Protein AF-A0A368FPS4-F1 (afdb_monomer_lite)

Organism: Ancylostoma caninum (NCBI:txid29170)

Foldseek 3Di:
DVVVVVVVVVVVLVCVLCVPFDPVDDDPDPLPDPPSSVVSVLVVLVVVLVVLVVVLVVLVVLLVVLVVVQPDPDDDPVVNVVSVVVNLVSQLVNVLSVVVNVLSCQLNVQVVVLVVCVVVDDPVRSSVSNVVSPSVVVCVVVNVVSSVVSVVVSVVVVVVVVVVVVVVVVVVVCVVVVVVVVVVVVVVVVPD

Secondary structure (DSSP, 8-state):
-HHHHHHHHHHHHHHHHHTT--TTS--SSTT---HHHHHHHHHHHHHHHHHHHHHHHHHHHHHHHHHHHHH-S---HHHHHHHHHHHHHHHHHHHHHHHHHHHHHHHHHHHHHHHHTGGGS-HHHHHHHHHHH--HHHHHHHHHHHHHHHHHHHHHHHHHHHHHHHHHHHHHHHHHHHHHHHHHHHHHGGG-

InterPro domains:
  IPR019408 7TM GPCR, serpentine receptor class ab (Srab) [PF10292] (1-185)
  IPR051080 Nematode receptor-like serpentine class alpha [PTHR31357] (2-186)

Sequence (192 aa):
MFAAVSIIVALAATTWAMWEEDFSQSPVYCSAATIRTADKLSLLCFVIGGIDLTTLVAVAALYTCNGVAIKRKHFNLNSSYQLHENYSVIRLILPLTVFQTVCYAVFSGSSAIIAIFRHSFTLIGYRIVFAATYTIPYYTFISPILMWFIIRYSQRLKASKLKLLTQRRGVENDVYFKTYSEMWNNTVTIKR

Structure (mmCIF, N/CA/C/O backbone):
data_AF-A0A368FPS4-F1
#
_entry.id   AF-A0A368FPS4-F1
#
loop_
_atom_site.group_PDB
_atom_site.id
_atom_site.type_symbol
_atom_site.label_atom_id
_atom_site.label_alt_id
_atom_site.label_comp_id
_atom_site.label_asym_id
_atom_site.label_entity_id
_atom_site.label_seq_id
_atom_site.pdbx_PDB_ins_code
_atom_site.Cartn_x
_atom_site.Cartn_y
_atom_site.Cartn_z
_atom_site.occupancy
_atom_site.B_iso_or_equiv
_atom_site.auth_seq_id
_atom_site.auth_comp_id
_atom_site.auth_asym_id
_atom_site.auth_atom_id
_atom_site.pdbx_PDB_model_num
ATOM 1 N N . MET A 1 1 ? 7.156 -14.554 14.346 1.00 70.94 1 MET A N 1
ATOM 2 C CA . MET A 1 1 ? 7.089 -15.454 13.173 1.00 70.94 1 MET A CA 1
ATOM 3 C C . MET A 1 1 ? 6.853 -14.682 11.875 1.00 70.94 1 MET A C 1
ATOM 5 O O . MET A 1 1 ? 7.738 -14.709 11.037 1.00 70.94 1 MET A O 1
ATOM 9 N N . PHE A 1 2 ? 5.763 -13.913 11.735 1.00 77.50 2 PHE A N 1
ATOM 10 C CA . PHE A 1 2 ? 5.486 -13.127 10.516 1.00 77.50 2 PHE A CA 1
ATOM 11 C C . PHE A 1 2 ? 6.610 -12.166 10.102 1.00 77.50 2 PHE A C 1
ATOM 13 O O . PHE A 1 2 ? 7.028 -12.205 8.955 1.00 77.50 2 PHE A O 1
ATOM 20 N N . ALA A 1 3 ? 7.171 -11.389 11.035 1.00 81.88 3 ALA A N 1
ATOM 21 C CA . ALA A 1 3 ? 8.276 -10.476 10.723 1.00 81.88 3 ALA A CA 1
ATOM 22 C C . ALA A 1 3 ? 9.519 -11.200 10.166 1.00 81.88 3 ALA A C 1
ATOM 24 O O . ALA A 1 3 ? 10.130 -10.728 9.215 1.00 81.88 3 ALA A O 1
ATOM 25 N N . ALA A 1 4 ? 9.862 -12.371 10.715 1.00 88.75 4 ALA A N 1
ATOM 26 C CA . ALA A 1 4 ? 10.991 -13.165 10.233 1.00 88.75 4 ALA A CA 1
ATOM 27 C C . ALA A 1 4 ? 10.737 -13.698 8.815 1.00 88.75 4 ALA A C 1
ATOM 29 O O . ALA A 1 4 ? 11.610 -13.595 7.961 1.00 88.75 4 ALA A O 1
ATOM 30 N N . VAL A 1 5 ? 9.523 -14.192 8.543 1.00 90.12 5 VAL A N 1
ATOM 31 C CA . VAL A 1 5 ? 9.119 -14.624 7.196 1.00 90.12 5 VAL A CA 1
ATOM 32 C C . VAL A 1 5 ? 9.184 -13.457 6.209 1.00 90.12 5 VAL A C 1
ATOM 34 O O . VAL A 1 5 ? 9.747 -13.617 5.132 1.00 90.12 5 VAL A O 1
ATOM 37 N N . SER A 1 6 ? 8.691 -12.270 6.577 1.00 85.25 6 SER A N 1
ATOM 38 C CA . SER A 1 6 ? 8.766 -11.077 5.724 1.00 85.25 6 SER A CA 1
ATOM 39 C C . SER A 1 6 ? 10.207 -10.686 5.391 1.00 85.25 6 SER A C 1
ATOM 41 O O . SER A 1 6 ? 10.492 -10.357 4.243 1.00 85.25 6 SER A O 1
ATOM 43 N N . ILE A 1 7 ? 11.122 -10.758 6.364 1.00 90.00 7 ILE A N 1
ATOM 44 C CA . ILE A 1 7 ? 12.547 -10.468 6.146 1.00 90.00 7 ILE A CA 1
ATOM 45 C C . ILE A 1 7 ? 13.166 -11.497 5.195 1.00 90.00 7 ILE A C 1
ATOM 47 O O . ILE A 1 7 ? 13.843 -11.115 4.245 1.00 90.00 7 ILE A O 1
ATOM 51 N N . ILE A 1 8 ? 12.907 -12.789 5.411 1.00 92.69 8 ILE A N 1
ATOM 52 C CA . ILE A 1 8 ? 13.435 -13.863 4.557 1.00 92.69 8 ILE A CA 1
ATOM 53 C C . ILE A 1 8 ? 12.926 -13.709 3.122 1.00 92.69 8 ILE A C 1
ATOM 55 O O . ILE A 1 8 ? 13.715 -13.783 2.186 1.00 92.69 8 ILE A O 1
ATOM 59 N N . VAL A 1 9 ? 11.630 -13.446 2.940 1.00 89.00 9 VAL A N 1
ATOM 60 C CA . VAL A 1 9 ? 11.033 -13.234 1.613 1.00 89.00 9 VAL A CA 1
ATOM 61 C C . VAL A 1 9 ? 11.620 -11.997 0.937 1.00 89.00 9 VAL A C 1
ATOM 63 O O . VAL A 1 9 ? 11.932 -12.054 -0.248 1.00 89.00 9 VAL A O 1
ATOM 66 N N . ALA A 1 10 ? 11.826 -10.902 1.673 1.00 86.44 10 ALA A N 1
ATOM 67 C CA . ALA A 1 10 ? 12.451 -9.700 1.129 1.00 86.44 10 ALA A CA 1
ATOM 68 C C . ALA A 1 10 ? 13.894 -9.964 0.669 1.00 86.44 10 ALA A C 1
ATOM 70 O O . ALA A 1 10 ? 14.253 -9.574 -0.438 1.00 86.44 10 ALA A O 1
ATOM 71 N N . LEU A 1 11 ? 14.693 -10.669 1.480 1.00 89.94 11 LEU A N 1
ATOM 72 C CA . LEU A 1 11 ? 16.065 -11.054 1.134 1.00 89.94 11 LEU A CA 1
ATOM 73 C C . LEU A 1 11 ? 16.110 -12.012 -0.059 1.00 89.94 11 LEU A C 1
ATOM 75 O O . LEU A 1 11 ? 16.948 -11.861 -0.944 1.00 89.94 11 LEU A O 1
ATOM 79 N N . ALA A 1 12 ? 15.203 -12.986 -0.115 1.00 89.19 12 ALA A N 1
ATOM 80 C CA . ALA A 1 12 ? 15.107 -13.909 -1.240 1.00 89.19 12 ALA A CA 1
ATOM 81 C C . ALA A 1 12 ? 14.708 -13.182 -2.535 1.00 89.19 12 ALA A C 1
ATOM 83 O O . ALA A 1 12 ? 15.295 -13.418 -3.586 1.00 89.19 12 ALA A O 1
ATOM 84 N N . ALA A 1 13 ? 13.748 -12.256 -2.465 1.00 85.69 13 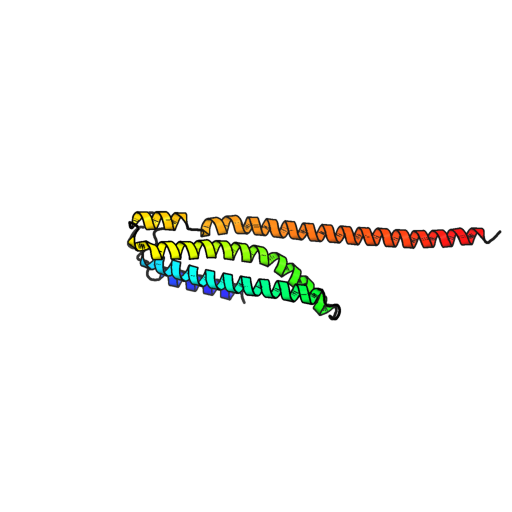ALA A N 1
ATOM 85 C CA . ALA A 1 13 ? 13.309 -11.481 -3.621 1.00 85.69 13 ALA A CA 1
ATOM 86 C C . ALA A 1 13 ? 14.405 -10.537 -4.139 1.00 85.69 13 ALA A C 1
ATOM 88 O O . ALA A 1 13 ? 14.603 -10.440 -5.350 1.00 85.69 13 ALA A O 1
ATOM 89 N N . THR A 1 14 ? 15.144 -9.868 -3.248 1.00 84.50 14 THR A N 1
ATOM 90 C CA . THR A 1 14 ? 16.241 -8.973 -3.646 1.00 84.50 14 THR A CA 1
ATOM 91 C C . THR A 1 14 ? 17.420 -9.747 -4.220 1.00 84.50 14 THR A C 1
ATOM 93 O O . THR A 1 14 ? 17.940 -9.369 -5.267 1.00 84.50 14 THR A O 1
ATOM 96 N N . THR A 1 15 ? 17.806 -10.864 -3.598 1.00 86.06 15 THR A N 1
ATOM 97 C CA . THR A 1 15 ? 18.873 -11.730 -4.127 1.00 86.06 15 THR A CA 1
ATOM 98 C C . THR A 1 15 ? 18.500 -12.322 -5.481 1.00 86.06 15 THR A C 1
ATOM 100 O O . THR A 1 15 ? 19.320 -12.295 -6.392 1.00 86.06 15 THR A O 1
ATOM 103 N N . TRP A 1 16 ? 17.254 -12.765 -5.664 1.00 87.25 16 TRP A N 1
ATOM 104 C CA . TRP A 1 16 ? 16.752 -13.236 -6.957 1.00 87.25 16 TRP A CA 1
ATOM 105 C C . TRP A 1 16 ? 16.782 -12.151 -8.043 1.00 87.25 16 TRP A C 1
ATOM 107 O O . TRP A 1 16 ? 17.202 -12.410 -9.177 1.00 87.25 16 TRP A O 1
ATOM 117 N N . ALA A 1 17 ? 16.351 -10.932 -7.703 1.00 81.38 17 ALA A N 1
ATOM 118 C CA . ALA A 1 17 ? 16.348 -9.804 -8.630 1.00 81.38 17 ALA A CA 1
ATOM 119 C C . ALA A 1 17 ? 17.764 -9.468 -9.124 1.00 81.38 17 ALA A C 1
ATOM 121 O O . ALA A 1 17 ? 17.942 -9.209 -10.313 1.00 81.38 17 ALA A O 1
ATOM 122 N N . MET A 1 18 ? 18.751 -9.539 -8.226 1.00 81.75 18 MET A N 1
ATOM 123 C CA . MET A 1 18 ? 20.138 -9.123 -8.473 1.00 81.75 18 MET A CA 1
ATOM 124 C C . MET A 1 18 ? 21.071 -10.266 -8.903 1.00 81.75 18 MET A C 1
ATOM 126 O O . MET A 1 18 ? 22.232 -10.024 -9.214 1.00 81.75 18 MET A O 1
ATOM 130 N N . TRP A 1 19 ? 20.588 -11.512 -8.950 1.00 81.12 19 TRP A N 1
ATOM 131 C CA . TRP A 1 19 ? 21.426 -12.701 -9.169 1.00 81.12 19 TRP A CA 1
ATOM 132 C C . TRP A 1 19 ? 22.234 -12.687 -10.477 1.00 81.12 19 TRP A C 1
ATOM 134 O O . TRP A 1 19 ? 23.304 -13.279 -10.556 1.00 81.12 19 TRP A O 1
ATOM 144 N N . GLU A 1 20 ? 21.712 -12.040 -11.520 1.00 75.56 20 GLU A N 1
ATOM 145 C CA . GLU A 1 20 ? 22.324 -12.006 -12.858 1.00 75.56 20 GLU A CA 1
ATOM 146 C C . GLU A 1 20 ? 22.857 -10.615 -13.223 1.00 75.56 20 GLU A C 1
ATOM 148 O O . GLU A 1 20 ? 23.017 -10.305 -14.404 1.00 75.56 20 GLU A O 1
ATOM 153 N N . GLU A 1 21 ? 23.063 -9.749 -12.232 1.00 70.75 21 GLU A N 1
ATOM 154 C CA . GLU A 1 21 ? 23.546 -8.401 -12.492 1.00 70.75 21 GLU A CA 1
ATOM 155 C C . GLU A 1 21 ? 25.041 -8.408 -12.829 1.00 70.75 21 GLU A C 1
ATOM 157 O O . GLU A 1 21 ? 25.878 -8.895 -12.068 1.00 70.75 21 GLU A O 1
ATOM 162 N N . ASP A 1 22 ? 25.372 -7.876 -14.005 1.00 67.19 22 ASP A N 1
ATOM 163 C CA . ASP A 1 22 ? 26.750 -7.749 -14.461 1.00 67.19 22 ASP A CA 1
ATOM 164 C C . ASP A 1 22 ? 27.374 -6.473 -13.879 1.00 67.19 22 ASP A C 1
ATOM 166 O O . ASP A 1 22 ? 27.204 -5.370 -14.404 1.00 67.19 22 ASP A O 1
ATOM 170 N N . PHE A 1 23 ? 28.098 -6.625 -12.769 1.00 68.56 23 PHE A N 1
ATOM 171 C CA . PHE A 1 23 ? 28.800 -5.529 -12.093 1.00 68.56 23 PHE A CA 1
ATOM 172 C C . PHE A 1 23 ? 30.023 -5.011 -12.871 1.00 68.56 23 PHE A C 1
ATOM 174 O O . PHE A 1 23 ? 30.657 -4.051 -12.433 1.00 68.56 23 PHE A O 1
ATOM 181 N N . SER A 1 24 ? 30.369 -5.611 -14.019 1.00 65.56 24 SER A N 1
ATOM 182 C CA . SER A 1 24 ? 31.468 -5.134 -14.865 1.00 65.56 24 SER A CA 1
ATOM 183 C C . SER A 1 24 ? 31.140 -3.820 -15.582 1.00 65.56 24 SER A C 1
ATOM 185 O O . SER A 1 24 ? 32.059 -3.123 -16.019 1.00 65.56 24 SER A O 1
ATOM 187 N N . GLN A 1 25 ? 29.859 -3.478 -15.742 1.00 60.53 25 GLN A N 1
ATOM 188 C CA . GLN A 1 25 ? 29.440 -2.211 -16.335 1.00 60.53 25 GLN A CA 1
ATOM 189 C C . GLN A 1 25 ? 29.122 -1.207 -15.231 1.00 60.53 25 GLN A C 1
ATOM 191 O O . GLN A 1 25 ? 28.077 -1.314 -14.605 1.00 60.53 25 GLN A O 1
ATOM 196 N N . SER A 1 26 ? 29.995 -0.219 -15.012 1.00 57.88 26 SER A N 1
ATOM 197 C CA . SER A 1 26 ? 29.784 0.869 -14.046 1.00 57.88 26 SER A CA 1
ATOM 198 C C . SER A 1 26 ? 28.596 1.741 -14.472 1.00 57.88 26 SER A C 1
ATOM 200 O O . SER A 1 26 ? 28.743 2.582 -15.367 1.00 57.88 26 SER A O 1
ATOM 202 N N . PRO A 1 27 ? 27.406 1.594 -13.872 1.00 57.25 27 PRO A N 1
ATOM 203 C CA . PRO A 1 27 ? 26.272 2.409 -14.247 1.00 57.25 27 PRO A CA 1
ATOM 204 C C . PRO A 1 27 ? 26.422 3.777 -13.573 1.00 57.25 27 PRO A C 1
ATOM 206 O O . PRO A 1 27 ? 26.558 3.874 -12.358 1.00 57.25 27 PRO A O 1
ATOM 209 N N . VAL A 1 28 ? 26.391 4.862 -14.350 1.00 55.75 28 VAL A N 1
ATOM 210 C CA . VAL A 1 28 ? 26.605 6.238 -13.843 1.00 55.75 28 VAL A CA 1
ATOM 211 C C . VAL A 1 28 ? 25.395 6.761 -13.036 1.00 55.75 28 VAL A C 1
ATOM 213 O O . VAL A 1 28 ? 25.423 7.865 -12.500 1.00 55.75 28 VAL A O 1
ATOM 216 N N . TYR A 1 29 ? 24.308 5.990 -12.926 1.00 60.72 29 TYR A N 1
ATOM 217 C CA . TYR A 1 29 ? 23.046 6.428 -12.320 1.00 60.72 29 TYR A CA 1
ATOM 218 C C . TYR A 1 29 ? 22.387 5.310 -11.499 1.00 60.72 29 TYR A C 1
ATOM 220 O O . TYR A 1 29 ? 22.364 4.157 -11.921 1.00 60.72 29 TYR A O 1
ATOM 228 N N . CYS A 1 30 ? 21.768 5.670 -10.366 1.00 56.69 30 CYS A N 1
ATOM 229 C CA . CYS A 1 30 ? 21.103 4.744 -9.431 1.00 56.69 30 CYS A CA 1
ATOM 230 C C . CYS A 1 30 ? 19.898 3.983 -10.022 1.00 56.69 30 CYS A C 1
ATOM 232 O O . CYS A 1 30 ? 19.371 3.079 -9.384 1.00 56.69 30 CYS A O 1
ATOM 234 N N . SER A 1 31 ? 19.438 4.365 -11.217 1.00 57.25 31 SER A N 1
ATOM 235 C CA . SER A 1 31 ? 18.367 3.704 -11.970 1.00 57.25 31 SER A CA 1
ATOM 236 C C . SER A 1 31 ? 18.873 2.855 -13.139 1.00 57.25 31 SER A C 1
ATOM 238 O O . SER A 1 31 ? 18.056 2.269 -13.853 1.00 57.25 31 SER A O 1
ATOM 240 N N . ALA A 1 32 ? 20.189 2.778 -13.376 1.00 56.25 32 ALA A N 1
ATOM 241 C CA . ALA A 1 32 ? 20.735 1.904 -14.410 1.00 56.25 32 ALA A CA 1
ATOM 242 C C . ALA A 1 32 ? 20.792 0.457 -13.924 1.00 56.25 32 ALA A C 1
ATOM 244 O O . ALA A 1 32 ? 21.843 -0.101 -13.640 1.00 56.25 32 ALA A O 1
ATOM 245 N N . ALA A 1 33 ? 19.612 -0.143 -13.891 1.00 59.69 33 ALA A N 1
ATOM 246 C CA . ALA A 1 33 ? 19.452 -1.575 -14.009 1.00 59.69 33 ALA A CA 1
ATOM 247 C C . ALA A 1 33 ? 19.831 -1.998 -15.441 1.00 59.69 33 ALA A C 1
ATOM 249 O O . ALA A 1 33 ? 19.496 -1.311 -16.419 1.00 59.69 33 ALA A O 1
ATOM 250 N N . THR A 1 34 ? 20.503 -3.142 -15.590 1.00 64.81 34 THR A N 1
ATOM 251 C CA . THR A 1 34 ? 20.613 -3.783 -16.911 1.00 64.81 34 THR A CA 1
ATOM 252 C C . THR A 1 34 ? 19.208 -4.085 -17.455 1.00 64.81 34 THR A C 1
ATOM 254 O O . THR A 1 34 ? 18.247 -4.182 -16.691 1.00 64.81 34 THR A O 1
ATOM 257 N N . ILE A 1 35 ? 19.049 -4.252 -18.776 1.00 66.19 35 ILE A N 1
ATOM 258 C CA . ILE A 1 35 ? 17.733 -4.561 -19.383 1.00 66.19 35 ILE A CA 1
ATOM 259 C C . ILE A 1 35 ? 17.098 -5.798 -18.715 1.00 66.19 35 ILE A C 1
ATOM 261 O O . ILE A 1 35 ? 15.893 -5.829 -18.482 1.00 66.19 35 ILE A O 1
ATOM 265 N N . ARG A 1 36 ? 17.928 -6.780 -18.343 1.00 66.62 36 ARG A N 1
ATOM 266 C CA . ARG A 1 36 ? 17.519 -8.025 -17.684 1.00 66.62 36 ARG A CA 1
ATOM 267 C C . ARG A 1 36 ? 17.111 -7.807 -16.220 1.00 66.62 36 ARG A C 1
ATOM 269 O O . ARG A 1 36 ? 16.092 -8.348 -15.796 1.00 66.62 36 ARG A O 1
ATOM 276 N N . THR A 1 37 ? 17.838 -6.971 -15.470 1.00 72.44 37 THR A N 1
ATOM 277 C CA . THR A 1 37 ? 17.445 -6.562 -14.107 1.00 72.44 37 THR A CA 1
ATOM 278 C C . THR A 1 37 ? 16.139 -5.752 -14.126 1.00 72.44 37 THR A C 1
ATOM 280 O O . THR A 1 37 ? 15.274 -5.947 -13.274 1.00 72.44 37 THR A O 1
ATOM 283 N N . ALA A 1 38 ? 15.946 -4.883 -15.124 1.00 71.44 38 ALA A N 1
ATOM 284 C CA . ALA A 1 38 ? 14.742 -4.062 -15.260 1.00 71.44 38 ALA A CA 1
ATOM 285 C C . ALA A 1 38 ? 13.474 -4.902 -15.503 1.00 71.44 38 ALA A C 1
ATOM 287 O O . ALA A 1 38 ? 12.444 -4.634 -14.883 1.00 71.44 38 ALA A O 1
ATOM 288 N N . ASP A 1 39 ? 13.551 -5.947 -16.335 1.00 74.62 39 ASP A N 1
ATOM 289 C CA . ASP A 1 39 ? 12.424 -6.864 -16.565 1.00 74.62 39 ASP A CA 1
ATOM 290 C C . ASP A 1 39 ? 12.072 -7.659 -15.294 1.00 74.62 39 ASP A C 1
ATOM 292 O O . ASP A 1 39 ? 10.897 -7.772 -14.937 1.00 74.62 39 ASP A O 1
ATOM 296 N N . LYS A 1 40 ? 13.078 -8.147 -14.550 1.00 79.12 40 LYS A N 1
ATOM 297 C CA . LYS A 1 40 ? 12.870 -8.823 -13.255 1.00 79.12 40 LYS A CA 1
ATOM 298 C C . LYS A 1 40 ? 12.232 -7.902 -12.215 1.00 79.12 40 LYS A C 1
ATOM 300 O O . LYS A 1 40 ? 11.324 -8.322 -11.497 1.00 79.12 40 LYS A O 1
ATOM 305 N N . LEU A 1 41 ? 12.683 -6.651 -12.142 1.00 77.88 41 LEU A N 1
ATOM 306 C CA . LEU A 1 41 ? 12.131 -5.651 -11.230 1.00 77.88 41 LEU A CA 1
ATOM 307 C C . LEU A 1 41 ? 10.683 -5.302 -11.595 1.00 77.88 41 LEU A C 1
ATOM 309 O O . LEU A 1 41 ? 9.828 -5.244 -10.716 1.00 77.88 41 LEU A O 1
ATOM 313 N N . SER A 1 42 ? 10.392 -5.141 -12.889 1.00 76.44 42 SER A N 1
ATOM 314 C CA . SER A 1 42 ? 9.034 -4.911 -13.388 1.00 76.44 42 SER A CA 1
ATOM 315 C C . SER A 1 42 ? 8.101 -6.066 -13.012 1.00 76.44 42 SER A C 1
ATOM 317 O O . SER A 1 42 ? 7.046 -5.836 -12.419 1.00 76.44 42 SER A O 1
ATOM 319 N N . LEU A 1 43 ? 8.527 -7.317 -13.242 1.00 83.00 43 LEU A N 1
ATOM 320 C CA . LEU A 1 43 ? 7.783 -8.517 -12.844 1.00 83.00 43 LEU A CA 1
ATOM 321 C C . LEU A 1 43 ? 7.488 -8.530 -11.336 1.00 83.00 43 LEU A C 1
ATOM 323 O O . LEU A 1 43 ? 6.343 -8.739 -10.935 1.00 83.00 43 LEU A O 1
ATOM 327 N N . LEU A 1 44 ? 8.499 -8.280 -10.498 1.00 83.88 44 LEU A N 1
ATOM 328 C CA . LEU A 1 44 ? 8.325 -8.215 -9.045 1.00 83.88 44 LEU A CA 1
ATOM 329 C C . LEU A 1 44 ? 7.314 -7.139 -8.646 1.00 83.88 44 LEU A C 1
ATOM 331 O O . LEU A 1 44 ? 6.462 -7.385 -7.794 1.00 83.88 44 LEU A O 1
ATOM 335 N N . CYS A 1 45 ? 7.355 -5.973 -9.285 1.00 80.38 45 CYS A N 1
ATOM 336 C CA . CYS A 1 45 ? 6.404 -4.902 -9.017 1.00 80.38 45 CYS A CA 1
ATOM 337 C C . CYS A 1 45 ? 4.971 -5.248 -9.441 1.00 80.38 45 CYS A C 1
ATOM 339 O O . CYS A 1 45 ? 4.041 -4.888 -8.720 1.00 80.38 45 CYS A O 1
ATOM 341 N N . PHE A 1 46 ? 4.769 -5.990 -10.534 1.00 85.44 46 PHE A N 1
ATOM 342 C CA . PHE A 1 46 ? 3.446 -6.523 -10.887 1.00 85.44 46 PHE A CA 1
ATOM 343 C C . PHE A 1 46 ? 2.926 -7.518 -9.850 1.00 85.44 46 PHE A C 1
ATOM 345 O O . PHE A 1 46 ? 1.767 -7.432 -9.444 1.00 85.44 46 PHE A O 1
ATOM 352 N N . VAL A 1 47 ? 3.780 -8.437 -9.389 1.00 89.19 47 VAL A N 1
ATOM 353 C CA . VAL A 1 47 ? 3.410 -9.430 -8.369 1.00 89.19 47 VAL A CA 1
ATOM 354 C C . VAL A 1 47 ? 3.044 -8.744 -7.051 1.00 89.19 47 VAL A C 1
ATOM 356 O O . VAL A 1 47 ? 1.984 -9.023 -6.492 1.00 89.19 47 VAL A O 1
ATOM 359 N N . ILE A 1 48 ? 3.872 -7.806 -6.581 1.00 87.31 48 ILE A N 1
ATOM 360 C CA . ILE A 1 48 ? 3.611 -7.035 -5.356 1.00 87.31 48 ILE A CA 1
ATOM 361 C C . ILE A 1 48 ? 2.325 -6.215 -5.502 1.00 87.31 48 ILE A C 1
ATOM 363 O O . ILE A 1 48 ? 1.478 -6.261 -4.615 1.00 87.31 48 ILE A O 1
ATOM 367 N N . GLY A 1 49 ? 2.127 -5.541 -6.638 1.00 87.62 49 GLY A N 1
ATOM 368 C CA . GLY A 1 49 ? 0.899 -4.791 -6.908 1.00 87.62 49 GLY A CA 1
ATOM 369 C C . GLY A 1 49 ? -0.358 -5.669 -6.875 1.00 87.62 49 GLY A C 1
ATOM 370 O O . GLY A 1 49 ? -1.380 -5.265 -6.320 1.00 87.62 49 GLY A O 1
ATOM 371 N N . GLY A 1 50 ? -0.283 -6.897 -7.399 1.00 88.44 50 GLY A N 1
ATOM 372 C CA . GLY A 1 50 ? -1.376 -7.871 -7.320 1.00 88.44 50 GLY A CA 1
ATOM 373 C C . GLY A 1 50 ? -1.670 -8.341 -5.890 1.00 88.44 50 GLY A C 1
ATOM 374 O O . GLY A 1 50 ? -2.836 -8.451 -5.493 1.00 88.44 50 GLY A O 1
ATOM 375 N N . ILE A 1 51 ? -0.624 -8.574 -5.091 1.00 91.06 51 ILE A N 1
ATOM 376 C CA . ILE A 1 51 ? -0.755 -8.919 -3.667 1.00 91.06 51 ILE A CA 1
ATOM 377 C C . ILE A 1 51 ? -1.392 -7.759 -2.895 1.00 91.06 51 ILE A C 1
ATOM 379 O O . ILE A 1 51 ? -2.304 -7.988 -2.097 1.00 91.06 51 ILE A O 1
ATOM 383 N N . ASP A 1 52 ? -0.973 -6.522 -3.158 1.00 90.94 52 ASP A N 1
ATOM 384 C CA . ASP A 1 52 ? -1.523 -5.329 -2.513 1.00 90.94 52 ASP A CA 1
ATOM 385 C C . ASP A 1 52 ? -3.003 -5.137 -2.848 1.00 90.94 52 ASP A C 1
ATOM 387 O O . ASP A 1 52 ? -3.813 -4.914 -1.948 1.00 90.94 52 ASP A O 1
ATOM 391 N N . LEU A 1 53 ? -3.390 -5.333 -4.111 1.00 92.38 53 LEU A N 1
ATOM 392 C CA . LEU A 1 53 ? -4.790 -5.260 -4.529 1.00 92.38 53 LEU A CA 1
ATOM 393 C C . LEU A 1 53 ? -5.646 -6.339 -3.851 1.00 92.38 53 LEU A C 1
ATOM 395 O O . LEU A 1 53 ? -6.733 -6.050 -3.348 1.00 92.38 53 LEU A O 1
ATOM 399 N N . THR A 1 54 ? -5.139 -7.570 -3.765 1.00 93.00 54 THR A N 1
ATOM 400 C CA . THR A 1 54 ? -5.818 -8.667 -3.055 1.00 93.00 54 THR A CA 1
ATOM 401 C C . THR A 1 54 ? -5.958 -8.358 -1.563 1.00 93.00 54 THR A C 1
ATOM 403 O O . THR A 1 54 ? -7.019 -8.562 -0.969 1.00 93.00 54 THR A O 1
ATOM 406 N N . THR A 1 55 ? -4.906 -7.804 -0.960 1.00 92.56 55 THR A N 1
ATOM 407 C CA . THR A 1 55 ? -4.892 -7.394 0.448 1.00 92.56 55 THR A CA 1
ATOM 408 C C . THR A 1 55 ? -5.898 -6.276 0.702 1.00 92.56 55 THR A C 1
ATOM 410 O O . THR A 1 55 ? -6.645 -6.336 1.678 1.00 92.56 55 THR A O 1
ATOM 413 N N . LEU A 1 56 ? -5.992 -5.291 -0.194 1.00 93.88 56 LEU A N 1
ATOM 414 C CA . LEU A 1 56 ? -6.973 -4.213 -0.104 1.00 93.88 56 LEU A CA 1
ATOM 415 C C . LEU A 1 56 ? -8.407 -4.754 -0.136 1.00 93.88 56 LEU A C 1
ATOM 417 O O . LEU A 1 56 ? -9.225 -4.365 0.700 1.00 93.88 56 LEU A O 1
ATOM 421 N N . VAL A 1 57 ? -8.704 -5.681 -1.053 1.00 94.44 57 VAL A N 1
ATOM 422 C CA . VAL A 1 57 ? -10.020 -6.336 -1.134 1.00 94.44 57 VAL A CA 1
ATOM 423 C C . VAL A 1 57 ? -10.330 -7.090 0.161 1.00 94.44 57 VAL A C 1
ATOM 425 O O . VAL A 1 57 ? -11.421 -6.937 0.713 1.00 94.44 57 VAL A O 1
ATOM 428 N N . ALA A 1 58 ? -9.368 -7.845 0.699 1.00 93.44 58 ALA A N 1
ATOM 429 C CA . ALA A 1 58 ? -9.536 -8.572 1.955 1.00 93.44 58 ALA A CA 1
ATOM 430 C C . ALA A 1 58 ? -9.795 -7.630 3.145 1.00 93.44 58 ALA A C 1
ATOM 432 O O . ALA A 1 58 ? -10.723 -7.851 3.925 1.00 93.44 58 ALA A O 1
ATOM 433 N N . VAL A 1 59 ? -9.027 -6.545 3.275 1.00 92.50 59 VAL A N 1
ATOM 434 C CA . VAL A 1 59 ? -9.197 -5.556 4.353 1.00 92.50 59 VAL A CA 1
ATOM 435 C C . VAL A 1 59 ? -10.533 -4.816 4.218 1.00 92.50 59 VAL A C 1
ATOM 437 O O . VAL A 1 59 ? -11.208 -4.593 5.225 1.00 92.50 59 VAL A O 1
ATOM 440 N N . ALA A 1 60 ? -10.969 -4.486 3.000 1.00 91.81 60 ALA A N 1
ATOM 441 C CA . ALA A 1 60 ? -12.276 -3.876 2.750 1.00 91.81 60 ALA A CA 1
ATOM 442 C C . ALA A 1 60 ? -13.439 -4.825 3.099 1.00 91.81 60 ALA A C 1
ATOM 444 O O . ALA A 1 60 ? -14.415 -4.413 3.739 1.00 91.81 60 ALA A O 1
ATOM 445 N N . ALA A 1 61 ? -13.321 -6.110 2.753 1.00 93.00 61 ALA A N 1
ATOM 446 C CA . ALA A 1 61 ? -14.281 -7.138 3.150 1.00 93.00 61 ALA A CA 1
ATOM 447 C C . ALA A 1 61 ? -14.342 -7.279 4.681 1.00 93.00 61 ALA A C 1
ATOM 449 O O . ALA A 1 61 ? -15.422 -7.254 5.268 1.00 93.00 61 ALA A O 1
ATOM 450 N N . LEU A 1 62 ? -13.193 -7.323 5.362 1.00 91.19 62 LEU A N 1
ATOM 451 C CA . LEU A 1 62 ? -13.143 -7.362 6.827 1.00 91.19 62 LEU A CA 1
ATOM 452 C C . LEU A 1 62 ? -13.755 -6.108 7.461 1.00 91.19 62 LEU A C 1
ATOM 454 O O . LEU A 1 62 ? -14.480 -6.209 8.450 1.00 91.19 62 LEU A O 1
ATOM 458 N N . TYR A 1 63 ? -13.505 -4.926 6.894 1.00 90.19 63 TYR A N 1
ATOM 459 C CA . TYR A 1 63 ? -14.076 -3.672 7.379 1.00 90.19 63 TYR A CA 1
ATOM 460 C C . TYR A 1 63 ? -15.609 -3.668 7.299 1.00 90.19 63 TYR A C 1
ATOM 462 O O . TYR A 1 63 ? -16.282 -3.313 8.271 1.00 90.19 63 TYR A O 1
ATOM 470 N N . THR A 1 64 ? -16.166 -4.104 6.168 1.00 89.50 64 THR A N 1
ATOM 471 C CA . THR A 1 64 ? -17.620 -4.169 5.956 1.00 89.50 64 THR A CA 1
ATOM 472 C C . THR A 1 64 ? -18.273 -5.241 6.829 1.00 89.50 64 THR A C 1
ATOM 474 O O . THR A 1 64 ? -19.230 -4.935 7.544 1.00 89.50 64 THR A O 1
ATOM 477 N N . CYS A 1 65 ? -17.714 -6.454 6.874 1.00 88.06 65 CYS A N 1
ATOM 478 C CA . CYS A 1 65 ? -18.188 -7.537 7.738 1.00 88.06 65 CYS A CA 1
ATOM 479 C C . CYS A 1 65 ? -18.167 -7.142 9.221 1.00 88.06 65 CYS A C 1
ATOM 481 O O . CYS A 1 65 ? -19.170 -7.316 9.917 1.00 88.06 65 CYS A O 1
ATOM 483 N N . ASN A 1 66 ? -17.076 -6.537 9.702 1.00 87.31 66 ASN A N 1
ATOM 484 C CA . ASN A 1 66 ? -16.972 -6.093 11.095 1.00 87.31 66 ASN A CA 1
ATOM 485 C C . ASN A 1 66 ? -17.914 -4.923 11.400 1.00 87.31 66 ASN A C 1
ATOM 487 O O . ASN A 1 66 ? -18.507 -4.875 12.477 1.00 87.31 66 ASN A O 1
ATOM 491 N N . GLY A 1 67 ? -18.118 -4.009 10.447 1.00 84.69 67 GLY A N 1
ATOM 492 C CA . GLY A 1 67 ? -19.100 -2.933 10.576 1.00 84.69 67 GLY A CA 1
ATOM 493 C C . GLY A 1 67 ? -20.538 -3.450 10.701 1.00 84.69 67 GLY A C 1
ATOM 494 O O . GLY A 1 67 ? -21.320 -2.915 11.489 1.00 84.69 67 GLY A O 1
ATOM 495 N N . VAL A 1 68 ? -20.885 -4.514 9.971 1.00 86.12 68 VAL A N 1
ATOM 496 C CA . VAL A 1 68 ? -22.183 -5.197 10.093 1.00 86.12 68 VAL A CA 1
ATOM 497 C C . VAL A 1 68 ? -22.278 -5.959 11.416 1.00 86.12 68 VAL A C 1
ATOM 499 O O . VAL A 1 68 ? -23.304 -5.877 12.092 1.00 86.12 68 VAL A O 1
ATOM 502 N N . ALA A 1 69 ? -21.214 -6.654 11.821 1.00 84.38 69 ALA A N 1
ATOM 503 C CA . ALA A 1 69 ? -21.180 -7.430 13.057 1.00 84.38 69 ALA A CA 1
ATOM 504 C C . ALA A 1 69 ? -21.330 -6.548 14.309 1.00 84.38 69 ALA A C 1
ATOM 506 O O . ALA A 1 69 ? -22.116 -6.888 15.187 1.00 84.38 69 ALA A O 1
ATOM 507 N N . ILE A 1 70 ? -20.692 -5.371 14.357 1.00 81.50 70 ILE A N 1
ATOM 508 C CA . ILE A 1 70 ? -20.814 -4.422 15.483 1.00 81.50 70 ILE A CA 1
ATOM 509 C C . ILE A 1 70 ? -22.258 -3.935 15.677 1.00 81.50 70 ILE A C 1
ATOM 511 O O . ILE A 1 70 ? -22.665 -3.628 16.796 1.00 81.50 70 ILE A O 1
ATOM 515 N N . LYS A 1 71 ? -23.053 -3.854 14.602 1.00 80.38 71 LYS A N 1
ATOM 516 C CA . LYS A 1 71 ? -24.458 -3.422 14.680 1.00 80.38 71 LYS A CA 1
ATOM 517 C C . LYS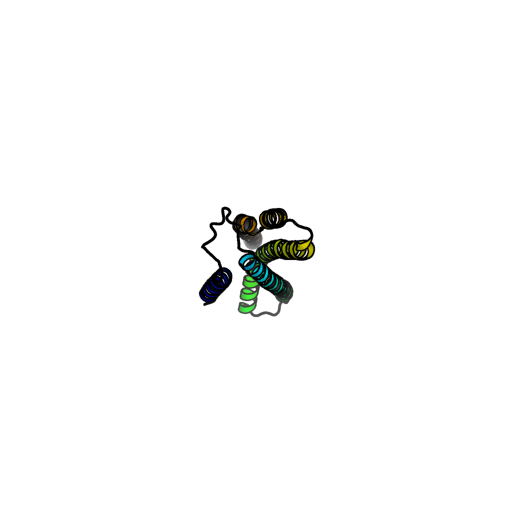 A 1 71 ? -25.387 -4.508 15.237 1.00 80.38 71 LYS A C 1
ATOM 519 O O . LYS A 1 71 ? -26.496 -4.186 15.662 1.00 80.38 71 LYS A O 1
ATOM 524 N N . ARG A 1 72 ? -24.971 -5.779 15.247 1.00 78.19 72 ARG A N 1
ATOM 525 C CA . ARG A 1 72 ? -25.766 -6.889 15.795 1.00 78.19 72 ARG A CA 1
ATOM 526 C C . ARG A 1 72 ? -25.553 -6.971 17.315 1.00 78.19 72 ARG A C 1
ATOM 528 O O . ARG A 1 72 ? -24.432 -7.117 17.781 1.00 78.19 72 ARG A O 1
ATOM 535 N N . LYS A 1 73 ? -26.636 -6.899 18.101 1.00 60.56 73 LYS A N 1
ATOM 536 C CA . LYS A 1 73 ? -26.611 -6.798 19.581 1.00 60.56 73 LYS A CA 1
ATOM 537 C C . LYS A 1 73 ? -26.325 -8.106 20.352 1.00 60.56 73 LYS A C 1
ATOM 539 O O . LYS A 1 73 ? -26.311 -8.077 21.575 1.00 60.56 73 LYS A O 1
ATOM 544 N N . HIS A 1 74 ? -26.113 -9.242 19.684 1.00 62.47 74 HIS A N 1
ATOM 545 C CA . HIS A 1 74 ? -26.164 -10.575 20.317 1.00 62.47 74 HIS A CA 1
ATOM 546 C C . HIS A 1 74 ? -24.813 -11.188 20.742 1.00 62.47 74 HIS A C 1
ATOM 548 O O . HIS A 1 74 ? -24.742 -12.391 20.978 1.00 62.47 74 HIS A O 1
ATOM 554 N N . PHE A 1 75 ? -23.731 -10.416 20.855 1.00 67.44 75 PHE A N 1
ATOM 555 C CA . PHE A 1 75 ? -22.407 -10.988 21.131 1.00 67.44 75 PHE A CA 1
ATOM 556 C C . PHE A 1 75 ? -22.034 -11.006 22.619 1.00 67.44 75 PHE A C 1
ATOM 558 O O . PHE A 1 75 ? -22.257 -10.041 23.348 1.00 67.44 75 PHE A O 1
ATOM 565 N N . ASN A 1 76 ? -21.375 -12.092 23.041 1.00 73.88 76 ASN A N 1
ATOM 566 C CA . ASN A 1 76 ? -20.685 -12.186 24.330 1.00 73.88 76 ASN A CA 1
ATOM 567 C C . ASN A 1 76 ? -19.731 -10.991 24.527 1.00 73.88 76 ASN A C 1
ATOM 569 O O . ASN A 1 76 ? -19.090 -10.543 23.571 1.00 73.88 76 ASN A O 1
ATOM 573 N N . LEU A 1 77 ? -19.594 -10.505 25.767 1.00 75.94 77 LEU A N 1
ATOM 574 C CA . LEU A 1 77 ? -18.758 -9.342 26.121 1.00 75.94 77 LEU A CA 1
ATOM 575 C C . LEU A 1 77 ? -17.328 -9.440 25.562 1.00 75.94 77 LEU A C 1
ATOM 577 O O . LEU A 1 77 ? -16.833 -8.479 24.977 1.00 75.94 77 LEU A O 1
ATOM 581 N N . ASN A 1 78 ? -16.699 -10.617 25.667 1.00 80.50 78 ASN A N 1
ATOM 582 C CA . ASN A 1 78 ? -15.345 -10.855 25.157 1.00 80.50 78 ASN A CA 1
ATOM 583 C C . ASN A 1 78 ? -15.260 -10.709 23.623 1.00 80.50 78 ASN A C 1
ATOM 585 O O . ASN A 1 78 ? -14.387 -10.022 23.099 1.00 80.50 78 ASN A O 1
ATOM 589 N N . SER A 1 79 ? -16.221 -11.283 22.892 1.00 80.69 79 SER A N 1
ATOM 590 C CA . SER A 1 79 ? -16.276 -11.193 21.425 1.00 80.69 79 SER A CA 1
ATOM 591 C C . SER A 1 79 ? -16.554 -9.763 20.951 1.00 80.69 79 SER A C 1
ATOM 593 O O . SER A 1 79 ? -15.923 -9.289 20.009 1.00 80.69 79 SER A O 1
ATOM 595 N N . SER A 1 80 ? -17.432 -9.039 21.651 1.00 80.56 80 SER A N 1
ATOM 596 C CA . SER A 1 80 ? -17.710 -7.627 21.365 1.00 80.56 80 SER A CA 1
ATOM 597 C C . SER A 1 80 ? -16.475 -6.744 21.562 1.00 80.56 80 SER A C 1
ATOM 599 O O . SER A 1 80 ? -16.236 -5.839 20.761 1.00 80.56 80 SER A O 1
ATOM 601 N N . TYR A 1 81 ? -15.678 -7.015 22.601 1.00 81.12 81 TYR A N 1
ATOM 602 C CA . TYR A 1 81 ? -14.432 -6.295 22.858 1.00 81.12 81 TYR A CA 1
ATOM 603 C C . TYR A 1 81 ? -13.405 -6.533 21.745 1.00 81.12 81 TYR A C 1
ATOM 605 O O . TYR A 1 81 ? -12.940 -5.572 21.129 1.00 81.12 81 TYR A O 1
ATOM 613 N N . GLN A 1 82 ? -13.135 -7.803 21.418 1.00 84.25 82 GLN A N 1
ATOM 614 C CA . GLN A 1 82 ? -12.218 -8.183 20.336 1.00 84.25 82 GLN A CA 1
ATOM 615 C C . GLN A 1 82 ? -12.637 -7.576 18.990 1.00 84.25 82 GLN A C 1
ATOM 617 O O . GLN A 1 82 ? -11.809 -7.058 18.243 1.00 84.25 82 GLN A O 1
ATOM 622 N N . LEU A 1 83 ? -13.938 -7.580 18.686 1.00 83.31 83 LEU A N 1
ATOM 623 C CA . LEU A 1 83 ? -14.470 -7.003 17.454 1.00 83.31 83 LEU A CA 1
ATOM 624 C C . LEU A 1 83 ? -14.276 -5.480 17.394 1.00 83.31 83 LEU A C 1
ATOM 626 O O . LEU A 1 83 ? -13.947 -4.940 16.336 1.00 83.31 83 LEU A O 1
ATOM 630 N N . HIS A 1 84 ? -14.460 -4.780 18.516 1.00 82.12 84 HIS A N 1
ATOM 631 C CA . HIS A 1 84 ? -14.270 -3.332 18.582 1.00 82.12 84 HIS A CA 1
ATOM 632 C C . HIS A 1 84 ? -12.800 -2.936 18.403 1.00 82.12 84 HIS A C 1
ATOM 634 O O . HIS A 1 84 ? -12.496 -1.966 17.700 1.00 82.12 84 HIS A O 1
ATOM 640 N N . GLU A 1 85 ? -11.889 -3.700 19.007 1.00 83.81 85 GLU A N 1
ATOM 641 C CA . GLU A 1 85 ? -10.450 -3.515 18.842 1.00 83.81 85 GLU A CA 1
ATOM 642 C C . GLU A 1 85 ? -10.032 -3.764 17.389 1.00 83.81 85 GLU A C 1
ATOM 644 O O . GLU A 1 85 ? -9.461 -2.871 16.754 1.00 83.81 85 GLU A O 1
ATOM 649 N N . ASN A 1 86 ? -10.437 -4.900 16.816 1.00 85.88 86 ASN A N 1
ATOM 650 C CA . ASN A 1 86 ? -10.169 -5.244 15.419 1.00 85.88 86 ASN A CA 1
ATOM 651 C C . ASN A 1 86 ? -10.709 -4.185 14.453 1.00 85.88 86 ASN A C 1
ATOM 653 O O . ASN A 1 86 ? -10.017 -3.781 13.522 1.00 85.88 86 ASN A O 1
ATOM 657 N N . TYR A 1 87 ? -11.916 -3.667 14.684 1.00 84.81 87 TYR A N 1
ATOM 658 C CA . TYR A 1 87 ? -12.477 -2.593 13.866 1.00 84.81 87 TYR A CA 1
ATOM 659 C C . TYR A 1 87 ? -11.677 -1.287 13.978 1.00 84.81 87 TYR A C 1
ATOM 661 O O . TYR A 1 87 ? -11.456 -0.606 12.973 1.00 84.81 87 TYR A O 1
ATOM 669 N N . SER A 1 88 ? -11.202 -0.935 15.179 1.00 83.44 88 SER A N 1
ATOM 670 C CA . SER A 1 88 ? -10.334 0.234 15.363 1.00 83.44 88 SER A CA 1
ATOM 671 C C . SER A 1 88 ? -8.994 0.070 14.644 1.00 83.44 88 SER A C 1
ATOM 673 O O . SER A 1 88 ? -8.480 1.056 14.115 1.00 83.44 88 SER A O 1
ATOM 675 N N . VAL A 1 89 ? -8.432 -1.140 14.634 1.00 86.44 89 VAL A N 1
ATOM 676 C CA . VAL A 1 89 ? -7.179 -1.461 13.939 1.00 86.44 89 VAL A CA 1
ATOM 677 C C . VAL A 1 89 ? -7.380 -1.429 12.425 1.00 86.44 89 VAL A C 1
ATOM 679 O O . VAL A 1 89 ? -6.640 -0.741 11.728 1.00 86.44 89 VAL A O 1
ATOM 682 N N . ILE A 1 90 ? -8.430 -2.066 11.902 1.00 87.44 90 ILE A N 1
ATOM 683 C CA . ILE A 1 90 ? -8.738 -2.063 10.463 1.00 87.44 90 ILE A CA 1
ATOM 684 C C . ILE A 1 90 ? -8.964 -0.639 9.956 1.00 87.44 90 ILE A C 1
ATOM 686 O O . ILE A 1 90 ? -8.472 -0.283 8.891 1.00 87.44 90 ILE A O 1
ATOM 690 N N . ARG A 1 91 ? -9.633 0.218 10.733 1.00 85.25 91 ARG A N 1
ATOM 691 C CA . ARG A 1 91 ? -9.815 1.631 10.374 1.00 85.25 91 ARG A CA 1
ATOM 692 C C . ARG A 1 91 ? -8.491 2.400 10.245 1.00 85.25 91 ARG A C 1
ATOM 694 O O . ARG A 1 91 ? -8.441 3.369 9.494 1.00 85.25 91 ARG A O 1
ATOM 701 N N . LEU A 1 92 ? -7.451 2.002 10.981 1.00 84.56 92 LEU A N 1
ATOM 702 C CA . LEU A 1 92 ? -6.104 2.573 10.870 1.00 84.56 92 LEU A CA 1
ATOM 703 C C . LEU A 1 92 ? -5.343 2.001 9.666 1.00 84.56 92 LEU A C 1
ATOM 705 O O . LEU A 1 92 ? -4.681 2.751 8.958 1.00 84.56 92 LEU A O 1
ATOM 709 N N . ILE A 1 93 ? -5.454 0.692 9.430 1.00 87.56 93 ILE A N 1
ATOM 710 C CA . ILE A 1 93 ? -4.737 -0.017 8.358 1.00 87.56 93 ILE A CA 1
ATOM 711 C C . ILE A 1 93 ? -5.310 0.322 6.974 1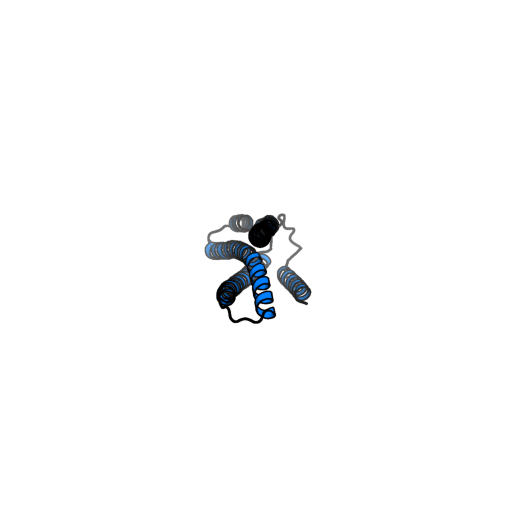.00 87.56 93 ILE A C 1
ATOM 713 O O . ILE A 1 93 ? -4.552 0.498 6.025 1.00 87.56 93 ILE A O 1
ATOM 717 N N . LEU A 1 94 ? -6.630 0.471 6.852 1.00 87.94 94 LEU A N 1
ATOM 718 C CA . LEU A 1 94 ? -7.323 0.703 5.582 1.00 87.94 94 LEU A CA 1
ATOM 719 C C . LEU A 1 94 ? -6.767 1.895 4.769 1.00 87.94 94 LEU A C 1
ATOM 721 O O . LEU A 1 94 ? -6.374 1.674 3.624 1.00 87.94 94 LEU A O 1
ATOM 725 N N . PRO A 1 95 ? -6.640 3.127 5.305 1.00 87.38 95 PRO A N 1
ATOM 726 C CA . PRO A 1 95 ? -6.070 4.247 4.545 1.00 87.38 95 PRO A CA 1
ATOM 727 C C . PRO A 1 95 ? -4.610 4.021 4.125 1.00 87.38 95 PRO A C 1
ATOM 729 O O . PRO A 1 95 ? -4.221 4.457 3.044 1.00 87.38 95 PRO A O 1
ATOM 732 N N . LEU A 1 96 ? -3.819 3.305 4.933 1.00 87.62 96 LEU A N 1
ATOM 733 C CA . LEU A 1 96 ? -2.443 2.948 4.585 1.00 87.62 96 LEU A CA 1
ATOM 734 C C . LEU A 1 96 ? -2.413 1.961 3.408 1.00 87.62 96 LEU A C 1
ATOM 736 O O . LEU A 1 96 ? -1.697 2.188 2.437 1.00 87.62 96 LEU A O 1
ATOM 740 N N . THR A 1 97 ? -3.242 0.912 3.456 1.00 90.19 97 THR A N 1
ATOM 741 C CA . THR A 1 97 ? -3.345 -0.079 2.370 1.00 90.19 97 THR A CA 1
ATOM 742 C C . THR A 1 97 ? -3.892 0.521 1.077 1.00 90.19 97 THR A C 1
ATOM 744 O O . THR A 1 97 ? -3.419 0.174 -0.002 1.00 90.19 97 THR A O 1
ATOM 747 N N . VAL A 1 98 ? -4.833 1.470 1.163 1.00 90.31 98 VAL A N 1
ATOM 748 C CA . VAL A 1 98 ? -5.337 2.213 -0.002 1.00 90.31 98 VAL A CA 1
ATOM 749 C C . VAL A 1 98 ? -4.213 3.033 -0.630 1.00 90.31 98 VAL A C 1
ATOM 751 O O . VAL A 1 98 ? -4.001 2.939 -1.834 1.00 90.31 98 VAL A O 1
ATOM 754 N N . PHE A 1 99 ? -3.468 3.798 0.174 1.00 89.81 99 PHE A N 1
ATOM 755 C CA . PHE A 1 99 ? -2.350 4.602 -0.320 1.00 89.81 99 PHE A CA 1
ATOM 756 C C . PHE A 1 99 ? -1.287 3.737 -1.006 1.00 89.81 99 PHE A C 1
ATOM 758 O O . PHE A 1 99 ? -0.896 4.022 -2.136 1.00 89.81 99 PHE A O 1
ATOM 765 N N . GLN A 1 100 ? -0.884 2.642 -0.357 1.00 88.81 100 GLN A N 1
ATOM 766 C CA . GLN A 1 100 ? 0.070 1.690 -0.916 1.00 88.81 100 GLN A CA 1
ATOM 767 C C . GLN A 1 100 ? -0.423 1.114 -2.252 1.00 88.81 100 GLN A C 1
ATOM 769 O O . GLN A 1 100 ? 0.301 1.173 -3.246 1.00 88.81 100 GLN A O 1
ATOM 774 N N . THR A 1 101 ? -1.672 0.644 -2.306 1.00 90.12 101 THR A N 1
ATOM 775 C CA . THR A 1 101 ? -2.259 0.077 -3.531 1.00 90.12 101 THR A CA 1
ATOM 776 C C . THR A 1 101 ? -2.300 1.105 -4.660 1.00 90.12 101 THR A C 1
ATOM 778 O O . THR A 1 101 ? -1.981 0.768 -5.793 1.00 90.12 101 THR A O 1
ATOM 781 N N . VAL A 1 102 ? -2.635 2.369 -4.374 1.00 89.69 102 VAL A N 1
ATOM 782 C CA . VAL A 1 102 ? -2.632 3.445 -5.381 1.00 89.69 102 VAL A CA 1
ATOM 783 C C . VAL A 1 102 ? -1.224 3.686 -5.922 1.00 89.69 102 VAL A C 1
ATOM 785 O O . VAL A 1 102 ? -1.045 3.726 -7.137 1.00 89.69 102 VAL A O 1
ATOM 788 N N . CYS A 1 103 ? -0.214 3.797 -5.054 1.00 87.94 103 CYS A N 1
ATOM 789 C CA . CYS A 1 103 ? 1.173 3.986 -5.483 1.00 87.94 103 CYS A CA 1
ATOM 790 C C . CYS A 1 103 ? 1.662 2.834 -6.373 1.00 87.94 103 CYS A C 1
ATOM 792 O O . CYS A 1 103 ? 2.206 3.079 -7.451 1.00 87.94 103 CYS A O 1
ATOM 794 N N . TYR A 1 104 ? 1.438 1.585 -5.958 1.00 86.31 104 TYR A N 1
ATOM 795 C CA . TYR A 1 104 ? 1.853 0.421 -6.743 1.00 86.31 104 TYR A CA 1
ATOM 796 C C . TYR A 1 104 ? 1.020 0.226 -8.013 1.00 86.31 104 TYR A C 1
ATOM 798 O O . TYR A 1 104 ? 1.570 -0.200 -9.027 1.00 86.31 104 TYR A O 1
ATOM 806 N N . ALA A 1 105 ? -0.267 0.578 -8.018 1.00 88.25 105 ALA A N 1
ATOM 807 C CA . ALA A 1 105 ? -1.099 0.553 -9.221 1.00 88.25 105 ALA A CA 1
ATOM 808 C C . ALA A 1 105 ? -0.631 1.588 -10.253 1.00 88.25 105 ALA A C 1
ATOM 810 O O . ALA A 1 105 ? -0.521 1.266 -11.434 1.00 88.25 105 ALA A O 1
ATOM 811 N N . VAL A 1 106 ? -0.290 2.806 -9.816 1.00 87.62 106 VAL A N 1
ATOM 812 C CA . VAL A 1 106 ? 0.283 3.838 -10.695 1.00 87.62 106 VAL A CA 1
ATOM 813 C C . VAL A 1 106 ? 1.617 3.364 -11.262 1.00 87.62 106 VAL A C 1
ATOM 815 O O . VAL A 1 106 ? 1.820 3.443 -12.472 1.00 87.62 106 VAL A O 1
ATOM 818 N N . PHE A 1 107 ? 2.502 2.819 -10.425 1.00 84.12 107 PHE A N 1
ATOM 819 C CA . PHE A 1 107 ? 3.816 2.354 -10.865 1.00 84.12 107 PHE A CA 1
ATOM 820 C C . PHE A 1 107 ? 3.750 1.146 -11.814 1.00 84.12 107 PHE A C 1
ATOM 822 O O . PHE A 1 107 ? 4.389 1.142 -12.864 1.00 84.12 107 PHE A O 1
ATOM 829 N N . SER A 1 108 ? 2.957 0.127 -11.480 1.00 86.00 108 SER A N 1
ATOM 830 C CA . SER A 1 108 ? 2.789 -1.063 -12.325 1.00 86.00 108 SER A CA 1
ATOM 831 C C . SER A 1 108 ? 2.044 -0.738 -13.619 1.00 86.00 108 SER A C 1
ATOM 833 O O . SER A 1 108 ? 2.486 -1.136 -14.693 1.00 86.00 108 SER A O 1
ATOM 835 N N . GLY A 1 109 ? 0.963 0.045 -13.551 1.00 85.31 109 GLY A N 1
ATOM 836 C CA . GLY A 1 109 ? 0.178 0.442 -14.718 1.00 85.31 109 GLY A CA 1
ATOM 837 C C . GLY A 1 109 ? 0.992 1.266 -15.711 1.00 85.31 109 GLY A C 1
ATOM 838 O O . GLY A 1 109 ? 1.006 0.974 -16.905 1.00 85.31 109 GLY A O 1
ATOM 839 N N . SER A 1 110 ? 1.740 2.250 -15.220 1.00 84.19 110 SER A N 1
ATOM 840 C CA . SER A 1 110 ? 2.642 3.033 -16.066 1.00 84.19 110 SER A CA 1
ATOM 841 C C . SER A 1 110 ? 3.793 2.198 -16.631 1.00 84.19 110 SER A C 1
ATOM 843 O O . SER A 1 110 ? 4.093 2.324 -17.815 1.00 84.19 110 SER A O 1
ATOM 845 N N . SER A 1 111 ? 4.368 1.277 -15.853 1.00 80.88 111 SER A N 1
ATOM 846 C CA . SER A 1 111 ? 5.375 0.328 -16.350 1.00 80.88 111 SER A CA 1
ATOM 847 C C . SER A 1 111 ? 4.818 -0.580 -17.455 1.00 80.88 111 SER A C 1
ATOM 849 O O . SER A 1 111 ? 5.500 -0.803 -18.453 1.00 80.88 111 SER A O 1
ATOM 851 N N . ALA A 1 112 ? 3.566 -1.043 -17.339 1.00 82.62 112 ALA A N 1
ATOM 852 C CA . ALA A 1 112 ? 2.871 -1.790 -18.396 1.00 82.62 112 ALA A CA 1
ATOM 853 C C . ALA A 1 112 ? 2.730 -0.960 -19.675 1.00 82.62 112 ALA A C 1
ATOM 855 O O . ALA A 1 112 ? 3.046 -1.439 -20.762 1.00 82.62 112 ALA A O 1
ATOM 856 N N . ILE A 1 113 ? 2.282 0.291 -19.549 1.00 85.19 113 ILE A N 1
ATOM 857 C CA . ILE A 1 113 ? 2.119 1.199 -20.689 1.00 85.19 113 ILE A CA 1
ATOM 858 C C . ILE A 1 113 ? 3.473 1.425 -21.373 1.00 85.19 113 ILE A C 1
ATOM 860 O O . ILE A 1 113 ? 3.586 1.261 -22.586 1.00 85.19 113 ILE A O 1
ATOM 864 N N . ILE A 1 114 ? 4.523 1.727 -20.606 1.00 81.06 114 ILE A N 1
ATOM 865 C CA . ILE A 1 114 ? 5.876 1.932 -21.139 1.00 81.06 114 ILE A CA 1
ATOM 866 C C . ILE A 1 114 ? 6.382 0.663 -21.848 1.00 81.06 114 ILE A C 1
ATOM 868 O O . ILE A 1 114 ? 7.008 0.763 -22.903 1.00 81.06 114 ILE A O 1
ATOM 872 N N . ALA A 1 115 ? 6.084 -0.526 -21.315 1.00 77.94 115 ALA A N 1
ATOM 873 C CA . ALA A 1 115 ? 6.456 -1.796 -21.933 1.00 77.94 115 ALA A CA 1
ATOM 874 C C . ALA A 1 115 ? 5.730 -2.043 -23.269 1.00 77.94 115 ALA A C 1
ATOM 876 O O . ALA A 1 115 ? 6.368 -2.465 -24.233 1.00 77.94 115 ALA A O 1
ATOM 877 N N . ILE A 1 116 ? 4.431 -1.732 -23.361 1.00 83.19 116 ILE A N 1
ATOM 878 C CA . ILE A 1 116 ? 3.647 -1.859 -24.605 1.00 83.19 116 ILE A CA 1
ATOM 879 C C . ILE A 1 116 ? 4.189 -0.919 -25.689 1.00 83.19 116 ILE A C 1
ATOM 881 O O . ILE A 1 116 ? 4.340 -1.313 -26.843 1.00 83.19 116 ILE A O 1
ATOM 885 N N . PHE A 1 117 ? 4.541 0.312 -25.316 1.00 83.56 117 PHE A N 1
ATOM 886 C CA . PHE A 1 117 ? 5.072 1.317 -26.241 1.00 83.56 117 PHE A CA 1
ATOM 887 C C . PHE A 1 117 ? 6.600 1.275 -26.386 1.00 83.56 117 PHE A C 1
ATOM 889 O O . PHE A 1 117 ? 7.182 2.184 -26.977 1.00 83.56 117 PHE A O 1
ATOM 896 N N . ARG A 1 118 ? 7.272 0.222 -25.898 1.00 74.62 118 ARG A N 1
ATOM 897 C CA . ARG A 1 118 ? 8.742 0.118 -25.874 1.00 74.62 118 ARG A CA 1
ATOM 898 C C . ARG A 1 118 ? 9.386 0.320 -27.246 1.00 74.62 118 ARG A C 1
ATOM 900 O O . ARG A 1 118 ? 10.440 0.940 -27.324 1.00 74.62 118 ARG A O 1
ATOM 907 N N . HIS A 1 119 ? 8.749 -0.158 -28.317 1.00 78.00 119 HIS A N 1
ATOM 908 C CA . HIS A 1 119 ? 9.259 -0.017 -29.686 1.00 78.00 119 HIS A CA 1
ATOM 909 C C . HIS A 1 119 ? 9.234 1.440 -30.193 1.00 78.00 119 HIS A C 1
ATOM 911 O O . HIS A 1 119 ? 9.980 1.798 -31.101 1.00 78.00 119 HIS A O 1
ATOM 917 N N . SER A 1 120 ? 8.404 2.303 -29.607 1.00 81.56 120 SER A N 1
ATOM 918 C CA . SER A 1 120 ? 8.302 3.714 -29.997 1.00 81.56 120 SER A CA 1
ATOM 919 C C . SER A 1 120 ? 9.353 4.604 -29.322 1.00 81.56 120 SER A C 1
ATOM 921 O O . SER A 1 120 ? 9.517 5.755 -29.721 1.00 81.56 120 SER A O 1
ATOM 923 N N . PHE A 1 121 ? 10.066 4.102 -28.307 1.00 76.94 121 PHE A N 1
ATOM 924 C CA . PHE A 1 121 ? 11.047 4.876 -27.546 1.00 76.94 121 PHE A CA 1
ATOM 925 C C . PHE A 1 121 ? 12.487 4.551 -27.951 1.00 76.94 121 PHE A C 1
ATOM 927 O O . PHE A 1 121 ? 12.873 3.396 -28.114 1.00 76.94 121 PHE A O 1
ATOM 934 N N . THR A 1 122 ? 13.331 5.583 -28.014 1.00 80.75 122 THR A N 1
ATOM 935 C CA . THR A 1 122 ? 14.786 5.395 -27.984 1.00 80.75 122 THR A CA 1
ATOM 936 C C . THR A 1 122 ? 15.211 4.870 -26.606 1.00 80.75 122 THR A C 1
ATOM 938 O O . THR A 1 122 ? 14.552 5.140 -25.599 1.00 80.75 122 THR A O 1
ATOM 941 N N . LEU A 1 123 ? 16.339 4.151 -26.526 1.00 74.06 123 LEU A N 1
ATOM 942 C CA . LEU A 1 123 ? 16.852 3.584 -25.265 1.00 74.06 123 LEU A CA 1
ATOM 943 C C . LEU A 1 123 ? 16.975 4.637 -24.144 1.00 74.06 123 LEU A C 1
ATOM 945 O O . LEU A 1 123 ? 16.700 4.351 -22.980 1.00 74.06 123 LEU A O 1
ATOM 949 N N . ILE A 1 124 ? 17.365 5.863 -24.504 1.00 76.62 124 ILE A N 1
ATOM 950 C CA . ILE A 1 124 ? 17.499 6.996 -23.579 1.00 76.62 124 ILE A CA 1
ATOM 951 C C . ILE A 1 124 ? 16.118 7.497 -23.136 1.00 76.62 124 ILE A C 1
ATOM 953 O O . ILE A 1 124 ? 15.899 7.694 -21.941 1.00 76.62 124 ILE A O 1
ATOM 957 N N . GLY A 1 125 ? 15.171 7.640 -24.070 1.00 78.31 125 GLY A N 1
ATOM 958 C CA . GLY A 1 125 ? 13.798 8.051 -23.766 1.00 78.31 125 GLY A CA 1
ATOM 959 C C . GLY A 1 125 ? 13.100 7.084 -22.809 1.00 78.31 125 GLY A C 1
ATOM 960 O O . GLY A 1 125 ? 12.518 7.517 -21.818 1.00 78.31 125 GLY A O 1
ATOM 961 N N . TYR A 1 126 ? 13.254 5.775 -23.035 1.00 77.00 126 TYR A N 1
ATOM 962 C CA . TYR A 1 126 ? 12.738 4.735 -22.140 1.00 77.00 126 TYR A CA 1
ATOM 963 C C . TYR A 1 126 ? 13.257 4.904 -20.704 1.00 77.00 126 TYR A C 1
ATOM 965 O O . TYR A 1 126 ? 12.480 4.880 -19.752 1.00 77.00 126 TYR A O 1
ATOM 973 N N . ARG A 1 127 ? 14.566 5.133 -20.538 1.00 75.12 127 ARG A N 1
ATOM 974 C CA . ARG A 1 127 ? 15.194 5.282 -19.215 1.00 75.12 127 ARG A CA 1
ATOM 975 C C . ARG A 1 127 ? 14.726 6.532 -18.473 1.00 75.12 127 ARG A C 1
ATOM 977 O O . ARG A 1 127 ? 14.483 6.455 -17.273 1.00 75.12 127 ARG A O 1
ATOM 984 N N . ILE A 1 128 ? 14.579 7.660 -19.171 1.00 79.38 128 ILE A N 1
ATOM 985 C CA . ILE A 1 128 ? 14.102 8.916 -18.572 1.00 79.38 128 ILE A CA 1
ATOM 986 C C . ILE A 1 128 ? 12.657 8.760 -18.094 1.00 79.38 128 ILE A C 1
ATOM 988 O O . ILE A 1 128 ? 12.348 9.107 -16.956 1.00 79.38 128 ILE A O 1
ATOM 992 N N . VAL A 1 129 ? 11.785 8.194 -18.933 1.00 79.56 129 VAL A N 1
ATOM 993 C CA . VAL A 1 129 ? 10.372 7.985 -18.590 1.00 79.56 129 VAL A CA 1
ATOM 994 C C . VAL A 1 129 ? 10.235 6.988 -17.438 1.00 79.56 129 VAL A C 1
ATOM 996 O O . VAL A 1 129 ? 9.489 7.240 -16.494 1.00 79.56 129 VAL A O 1
ATOM 999 N N . PHE A 1 130 ? 11.002 5.897 -17.457 1.00 76.12 130 PHE A N 1
ATOM 1000 C CA . PHE A 1 130 ? 11.012 4.917 -16.372 1.00 76.12 130 PHE A CA 1
ATOM 1001 C C . PHE A 1 130 ? 11.475 5.532 -15.041 1.00 76.12 130 PHE A C 1
ATOM 1003 O O . PHE A 1 130 ? 10.817 5.356 -14.017 1.00 76.12 130 PHE A O 1
ATOM 1010 N N . ALA A 1 131 ? 12.554 6.322 -15.055 1.00 77.00 131 ALA A N 1
ATOM 1011 C CA . ALA A 1 131 ? 13.053 7.015 -13.867 1.00 77.00 131 ALA A CA 1
ATOM 1012 C C . ALA A 1 131 ? 12.064 8.067 -13.337 1.00 77.00 131 ALA A C 1
ATOM 1014 O O . ALA A 1 131 ? 11.851 8.145 -12.130 1.00 77.00 131 ALA A O 1
ATOM 1015 N N . ALA A 1 132 ? 11.419 8.834 -14.221 1.00 78.69 132 ALA A N 1
ATOM 1016 C CA . ALA A 1 132 ? 10.405 9.824 -13.844 1.00 78.69 132 ALA A CA 1
ATOM 1017 C C . ALA A 1 132 ? 9.167 9.185 -13.200 1.00 78.69 132 ALA A C 1
ATOM 1019 O O . ALA A 1 132 ? 8.491 9.801 -12.379 1.00 78.69 132 ALA A O 1
ATOM 1020 N N . THR A 1 133 ? 8.884 7.937 -13.559 1.00 78.00 133 THR A N 1
ATOM 1021 C CA . THR A 1 133 ? 7.714 7.203 -13.079 1.00 78.00 133 THR A CA 1
ATOM 1022 C C . THR A 1 133 ? 7.995 6.409 -11.799 1.00 78.00 133 THR A C 1
ATOM 1024 O O . THR A 1 133 ? 7.084 5.883 -11.157 1.00 78.00 133 THR A O 1
ATOM 1027 N N . TYR A 1 134 ? 9.258 6.343 -11.376 1.00 76.69 134 TYR A N 1
ATO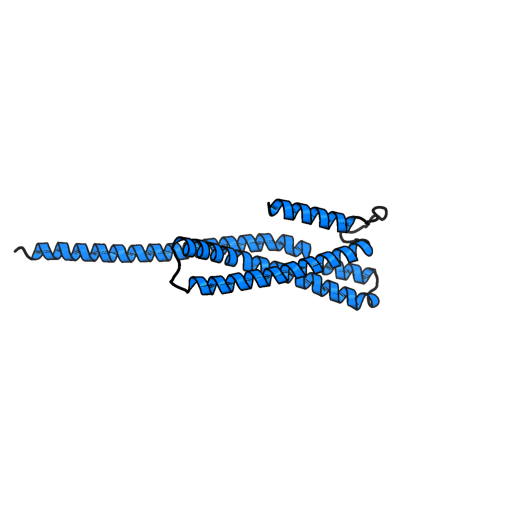M 1028 C CA . TYR A 1 134 ? 9.686 5.590 -10.208 1.00 76.69 134 TYR A CA 1
ATOM 1029 C C . TYR A 1 134 ? 9.054 6.138 -8.918 1.00 76.69 134 TYR A C 1
ATOM 1031 O O . TYR A 1 134 ? 9.453 7.163 -8.371 1.00 76.69 134 TYR A O 1
ATOM 1039 N N . THR A 1 135 ? 8.033 5.432 -8.426 1.00 75.69 135 THR A N 1
ATOM 1040 C CA . THR A 1 135 ? 7.156 5.909 -7.340 1.00 75.69 135 THR A CA 1
ATOM 1041 C C . THR A 1 135 ? 7.713 5.595 -5.941 1.00 75.69 135 THR A C 1
ATOM 1043 O O . THR A 1 135 ? 7.273 6.171 -4.945 1.00 75.69 135 THR A O 1
ATOM 1046 N N . ILE A 1 136 ? 8.716 4.713 -5.845 1.00 77.56 136 ILE A N 1
ATOM 1047 C CA . ILE A 1 136 ? 9.262 4.207 -4.573 1.00 77.56 136 ILE A CA 1
ATOM 1048 C C . ILE A 1 136 ? 9.777 5.322 -3.638 1.00 77.56 136 ILE A C 1
ATOM 1050 O O . ILE A 1 136 ? 9.390 5.296 -2.471 1.00 77.56 136 ILE A O 1
ATOM 1054 N N . PRO A 1 137 ? 10.564 6.323 -4.091 1.00 79.06 137 PRO A N 1
ATOM 1055 C CA . PRO A 1 137 ? 11.065 7.393 -3.221 1.00 79.06 137 PRO A CA 1
ATOM 1056 C C . PRO A 1 137 ? 9.943 8.267 -2.648 1.00 79.06 137 PRO A C 1
ATOM 1058 O O . PRO A 1 137 ? 10.003 8.706 -1.500 1.00 79.06 137 PRO A O 1
ATOM 1061 N N . TYR A 1 138 ? 8.891 8.495 -3.437 1.00 81.31 138 TYR A N 1
ATOM 1062 C CA . TYR A 1 138 ? 7.716 9.242 -2.995 1.00 81.31 138 TYR A CA 1
ATOM 1063 C C . TYR A 1 138 ? 6.932 8.455 -1.944 1.00 81.31 138 TYR A C 1
ATOM 1065 O O . TYR A 1 138 ? 6.536 9.009 -0.919 1.00 81.31 138 TYR A O 1
ATOM 1073 N N . TYR A 1 139 ? 6.754 7.151 -2.161 1.00 82.62 139 TYR A N 1
ATOM 1074 C CA . TYR A 1 139 ? 6.084 6.266 -1.214 1.00 82.62 139 TYR A CA 1
ATOM 1075 C C . TYR A 1 139 ? 6.805 6.215 0.143 1.00 82.62 139 TYR A C 1
ATOM 1077 O O . TYR A 1 139 ? 6.159 6.394 1.179 1.00 82.62 139 TYR A O 1
ATOM 1085 N N . THR A 1 140 ? 8.131 6.033 0.164 1.00 84.94 140 THR A N 1
ATOM 1086 C CA . THR A 1 140 ? 8.911 5.971 1.415 1.00 84.94 140 THR A CA 1
ATOM 1087 C C . THR A 1 140 ? 8.913 7.283 2.190 1.00 84.94 140 THR A C 1
ATOM 1089 O O . THR A 1 140 ? 8.969 7.248 3.417 1.00 84.94 140 THR A O 1
ATOM 1092 N N . PHE A 1 141 ? 8.805 8.430 1.516 1.00 86.88 141 PHE A N 1
ATOM 1093 C CA . PHE A 1 141 ? 8.708 9.728 2.185 1.00 86.88 141 PHE A CA 1
ATOM 1094 C C . PHE A 1 141 ? 7.296 10.027 2.713 1.00 86.88 141 PHE A C 1
ATOM 1096 O O . PHE A 1 141 ? 7.132 10.494 3.840 1.00 86.88 141 PHE A O 1
ATOM 1103 N N . ILE A 1 142 ? 6.257 9.739 1.923 1.00 88.12 142 ILE A N 1
ATOM 1104 C CA . ILE A 1 142 ? 4.867 10.089 2.261 1.00 88.12 142 ILE A CA 1
ATOM 1105 C C . ILE A 1 142 ? 4.269 9.117 3.287 1.00 88.12 142 ILE A C 1
ATOM 1107 O O . ILE A 1 142 ? 3.524 9.543 4.172 1.00 88.12 142 ILE A O 1
ATOM 1111 N N . SER A 1 143 ? 4.609 7.827 3.216 1.00 86.62 143 SER A N 1
ATOM 1112 C CA . SER A 1 143 ? 4.089 6.785 4.114 1.00 86.62 143 SER A CA 1
ATOM 1113 C C . SER A 1 143 ? 4.232 7.111 5.616 1.00 86.62 143 SER A C 1
ATOM 1115 O O . SER A 1 143 ? 3.217 7.085 6.320 1.00 86.62 143 SER A O 1
ATOM 1117 N N . PRO A 1 144 ? 5.412 7.502 6.148 1.00 88.31 144 PRO A N 1
ATOM 1118 C CA . PRO A 1 144 ? 5.546 7.839 7.567 1.00 88.31 144 PRO A CA 1
ATOM 1119 C C . PRO A 1 144 ? 4.746 9.087 7.969 1.00 88.31 144 PRO A C 1
ATOM 1121 O O . PRO A 1 144 ? 4.191 9.125 9.069 1.00 88.31 144 PRO A O 1
ATOM 1124 N N . ILE A 1 145 ? 4.629 10.084 7.083 1.00 90.44 145 ILE A N 1
ATOM 1125 C CA . ILE A 1 145 ? 3.825 11.296 7.321 1.00 90.44 145 ILE A CA 1
ATOM 1126 C C . ILE A 1 145 ? 2.344 10.924 7.429 1.00 90.44 145 ILE A C 1
ATOM 1128 O O . ILE A 1 145 ? 1.655 11.341 8.364 1.00 90.44 145 ILE A O 1
ATOM 1132 N N . LEU A 1 146 ? 1.865 10.095 6.499 1.00 87.50 146 LEU A N 1
ATOM 1133 C CA . LEU A 1 146 ? 0.496 9.598 6.484 1.00 87.50 146 LEU A CA 1
ATOM 1134 C C . LEU A 1 146 ? 0.200 8.769 7.742 1.00 87.50 146 LEU A C 1
ATOM 1136 O O . LEU A 1 146 ? -0.811 8.997 8.407 1.00 87.50 146 LEU A O 1
ATOM 1140 N N . MET A 1 147 ? 1.105 7.862 8.117 1.00 87.00 147 MET A N 1
ATOM 1141 C CA . MET A 1 147 ? 0.995 7.041 9.326 1.00 87.00 147 MET A CA 1
ATOM 1142 C C . MET A 1 147 ? 0.909 7.912 10.585 1.00 87.00 147 MET A C 1
ATOM 1144 O O . MET A 1 147 ? 0.018 7.729 11.419 1.00 87.00 147 MET A O 1
ATOM 1148 N N . TRP A 1 148 ? 1.787 8.910 10.705 1.00 89.62 148 TRP A N 1
ATOM 1149 C CA . TRP A 1 148 ? 1.771 9.859 11.816 1.00 89.62 148 TRP A CA 1
ATOM 1150 C C . TRP A 1 148 ? 0.451 10.635 11.891 1.00 89.62 148 TRP A C 1
ATOM 1152 O O . TRP A 1 148 ? -0.149 10.738 12.967 1.00 89.62 148 TRP A O 1
ATOM 1162 N N . PHE A 1 149 ? -0.039 11.123 10.748 1.00 89.12 149 PHE A N 1
ATOM 1163 C CA . PHE A 1 149 ? -1.313 11.833 10.654 1.00 89.12 149 PHE A CA 1
ATOM 1164 C C . PHE A 1 149 ? -2.494 10.950 11.080 1.00 89.12 149 PHE A C 1
ATOM 1166 O O . PHE A 1 149 ? -3.307 11.360 11.912 1.00 89.12 149 PHE A O 1
ATOM 1173 N N . ILE A 1 150 ? -2.560 9.714 10.578 1.00 86.56 150 ILE A N 1
ATOM 1174 C CA . ILE A 1 150 ? -3.613 8.742 10.901 1.00 86.56 150 ILE A CA 1
ATOM 1175 C C . ILE A 1 150 ? -3.618 8.417 12.403 1.00 86.56 150 ILE A C 1
ATOM 1177 O O . ILE A 1 150 ? -4.680 8.415 13.038 1.00 86.56 150 ILE A O 1
ATOM 1181 N N . ILE A 1 151 ? -2.445 8.190 13.002 1.00 86.94 151 ILE A N 1
ATOM 1182 C CA . ILE A 1 151 ? -2.317 7.906 14.439 1.00 86.94 151 ILE A CA 1
ATOM 1183 C C . ILE A 1 151 ? -2.789 9.106 15.265 1.00 86.94 151 ILE A C 1
ATOM 1185 O O . ILE A 1 151 ? -3.623 8.944 16.161 1.00 86.94 151 ILE A O 1
ATOM 1189 N N . ARG A 1 152 ? -2.314 10.318 14.946 1.00 87.69 152 ARG A N 1
ATOM 1190 C CA . ARG A 1 152 ? -2.741 11.564 15.607 1.00 87.69 152 ARG A CA 1
ATOM 1191 C C . ARG A 1 152 ? -4.252 11.748 15.512 1.00 87.69 152 ARG A C 1
ATOM 1193 O O . ARG A 1 152 ? -4.899 12.028 16.521 1.00 87.69 152 ARG A O 1
ATOM 1200 N N . TYR A 1 153 ? -4.821 11.565 14.325 1.00 85.31 153 TYR A N 1
ATOM 1201 C CA . TYR A 1 153 ? -6.258 11.681 14.098 1.00 85.31 153 TYR A CA 1
ATOM 1202 C C . TYR A 1 153 ? -7.052 10.665 14.933 1.00 85.31 153 TYR A C 1
ATOM 1204 O O . TYR A 1 153 ? -8.026 11.021 15.600 1.00 85.31 153 TYR A O 1
ATOM 1212 N N . SER A 1 154 ? -6.596 9.412 14.984 1.00 83.69 154 SER A N 1
ATOM 1213 C CA . SER A 1 154 ? -7.213 8.358 15.797 1.00 83.69 154 SER A CA 1
ATOM 1214 C C . SER A 1 154 ? -7.174 8.673 17.295 1.00 83.69 154 SER A C 1
ATOM 1216 O O . SER A 1 154 ? -8.192 8.558 17.982 1.00 83.69 154 SER A O 1
ATOM 1218 N N . GLN A 1 155 ? -6.036 9.155 17.805 1.00 86.19 155 GLN A N 1
ATOM 1219 C CA . GLN A 1 155 ? -5.906 9.591 19.199 1.00 86.19 155 GLN A CA 1
ATOM 1220 C C . GLN A 1 155 ? -6.859 10.747 19.528 1.00 86.19 155 GLN A C 1
ATOM 1222 O O . GLN A 1 155 ? -7.531 10.717 20.561 1.00 86.19 155 GLN A O 1
ATOM 1227 N N . ARG A 1 156 ? -6.977 11.740 18.633 1.00 87.50 156 ARG A N 1
ATOM 1228 C CA . ARG A 1 156 ? -7.916 12.865 18.793 1.00 87.50 156 ARG A CA 1
ATOM 1229 C C . ARG A 1 156 ? -9.362 12.384 18.848 1.00 87.50 156 ARG A C 1
ATOM 1231 O O . ARG A 1 156 ? -10.105 12.812 19.726 1.00 87.50 156 ARG A O 1
ATOM 1238 N N . LEU A 1 157 ? -9.748 11.458 17.973 1.00 83.44 157 LEU A N 1
ATOM 1239 C CA . LEU A 1 157 ? -11.100 10.903 17.968 1.00 83.44 157 LEU A CA 1
ATOM 1240 C C . LEU A 1 157 ? -11.417 10.145 19.266 1.00 83.44 157 LEU A C 1
ATOM 1242 O O . LEU A 1 157 ? -12.509 10.301 19.817 1.00 83.44 157 LEU A O 1
ATOM 1246 N N . LYS A 1 158 ? -10.463 9.352 19.772 1.00 83.31 158 LYS A N 1
ATOM 1247 C CA . LYS A 1 158 ? -10.594 8.655 21.061 1.00 83.31 158 LYS A CA 1
ATOM 1248 C C . LYS A 1 158 ? -10.762 9.651 22.213 1.00 83.31 158 LYS A C 1
ATOM 1250 O O . LYS A 1 158 ? -11.678 9.490 23.016 1.00 83.31 158 LYS A O 1
ATOM 1255 N N . ALA A 1 159 ? -9.954 10.712 22.247 1.00 86.75 159 ALA A N 1
ATOM 1256 C CA . ALA A 1 159 ? -10.048 11.757 23.267 1.00 86.75 159 ALA A CA 1
ATOM 1257 C C . ALA A 1 159 ? -11.399 12.495 23.232 1.00 86.75 159 ALA A C 1
ATOM 1259 O O . ALA A 1 159 ? -12.001 12.714 24.282 1.00 86.75 159 ALA A O 1
ATOM 1260 N N . SER A 1 160 ? -11.914 12.833 22.045 1.00 84.50 160 SER A N 1
ATOM 1261 C CA . SER A 1 160 ? -13.223 13.486 21.905 1.00 84.50 160 SER A CA 1
ATOM 1262 C C . SER A 1 160 ? -14.375 12.589 22.357 1.00 84.50 160 SER A C 1
ATOM 1264 O O . SER A 1 160 ? -15.266 13.051 23.067 1.00 84.50 160 SER A O 1
ATOM 1266 N N . LYS A 1 161 ? -14.345 11.293 22.012 1.00 82.81 161 LYS A N 1
ATOM 1267 C CA . LYS A 1 161 ? -15.346 10.331 22.499 1.00 82.81 161 LYS A CA 1
ATOM 1268 C C . LYS A 1 161 ? -15.304 10.180 24.018 1.00 82.81 161 LYS A C 1
ATOM 1270 O O . LYS A 1 161 ? -16.359 10.157 24.643 1.00 82.81 161 LYS A O 1
ATOM 1275 N N . LEU A 1 162 ? -14.107 10.106 24.603 1.00 85.38 162 LEU A N 1
ATOM 1276 C CA . LEU A 1 162 ? -13.947 10.013 26.053 1.00 85.38 162 LEU A CA 1
ATOM 1277 C C . LEU A 1 162 ? -14.511 11.255 26.748 1.00 85.38 162 LEU A C 1
ATOM 1279 O O . LEU A 1 162 ? -15.297 11.114 27.675 1.00 85.38 162 LEU A O 1
ATOM 1283 N N . LYS A 1 163 ? -14.191 12.461 26.257 1.00 84.75 163 LYS A N 1
ATOM 1284 C CA . LYS A 1 163 ? -14.751 13.714 26.789 1.00 84.75 163 LYS A CA 1
ATOM 1285 C C . LYS A 1 163 ? -16.279 13.720 26.765 1.00 84.75 163 LYS A C 1
ATOM 1287 O O . LYS A 1 163 ? -16.888 14.090 27.760 1.00 84.75 163 LYS A O 1
ATOM 1292 N N . LEU A 1 164 ? -16.887 13.265 25.668 1.00 83.31 164 LEU A N 1
ATOM 1293 C CA . LEU A 1 164 ? -18.344 13.218 25.518 1.00 83.31 164 LEU A CA 1
ATOM 1294 C C . LEU A 1 164 ? -18.988 12.234 26.512 1.00 83.31 164 LEU A C 1
ATOM 1296 O O . LEU A 1 164 ? -19.995 12.559 27.137 1.00 83.31 164 LEU A O 1
ATOM 1300 N N . LEU A 1 165 ? -18.383 11.060 26.717 1.00 80.44 165 LEU A N 1
ATOM 1301 C CA . LEU A 1 165 ? -18.848 10.083 27.709 1.00 80.44 165 LEU A CA 1
ATOM 1302 C C . LEU A 1 165 ? -18.667 10.581 29.150 1.00 80.44 165 LEU A C 1
ATOM 1304 O O . LEU A 1 165 ? -19.578 10.432 29.962 1.00 80.44 165 LEU A O 1
ATOM 1308 N N . THR A 1 166 ? -17.527 11.201 29.464 1.00 80.94 166 THR A N 1
ATOM 1309 C CA . THR A 1 166 ? -17.259 11.781 30.788 1.00 80.94 166 THR A CA 1
ATOM 1310 C C . THR A 1 166 ? -18.218 12.927 31.094 1.00 80.94 166 THR A C 1
ATOM 1312 O O . THR A 1 166 ? -18.773 12.971 32.187 1.00 80.94 166 THR A O 1
ATOM 1315 N N . GLN A 1 167 ? -18.469 13.818 30.130 1.00 80.81 167 GLN A N 1
ATOM 1316 C CA . GLN A 1 167 ? -19.422 14.917 30.286 1.00 80.81 167 GLN A CA 1
ATOM 1317 C C . GLN A 1 167 ? -20.845 14.393 30.501 1.00 80.81 167 GLN A C 1
ATOM 1319 O O . GLN A 1 167 ? -21.535 14.864 31.399 1.00 80.81 167 GLN A O 1
ATOM 1324 N N . ARG A 1 168 ? -21.270 13.378 29.735 1.00 76.19 168 ARG A N 1
ATOM 1325 C CA . ARG A 1 168 ? -22.585 12.749 29.911 1.00 76.19 168 ARG A CA 1
ATOM 1326 C C . ARG A 1 168 ? -22.745 12.130 31.302 1.00 76.19 168 ARG A C 1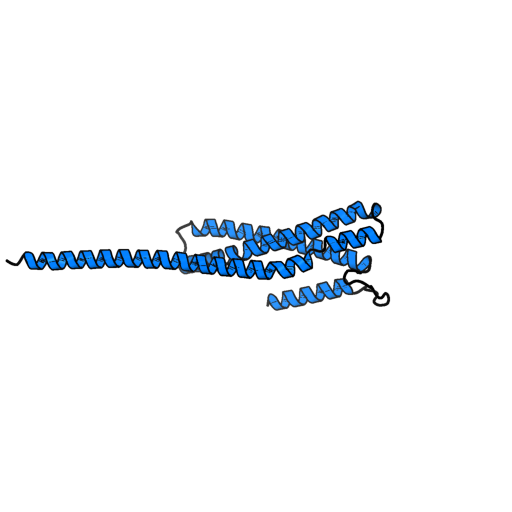
ATOM 1328 O O . ARG A 1 168 ? -23.767 12.354 31.938 1.00 76.19 168 ARG A O 1
ATOM 1335 N N . ARG A 1 169 ? -21.726 11.411 31.787 1.00 74.81 169 ARG A N 1
ATOM 1336 C CA . ARG A 1 169 ? -21.718 10.831 33.139 1.00 74.81 169 ARG A CA 1
ATOM 1337 C C . ARG A 1 169 ? -21.730 11.908 34.229 1.00 74.81 169 ARG A C 1
ATOM 1339 O O . ARG A 1 169 ? -22.396 11.718 35.237 1.00 74.81 169 ARG A O 1
ATOM 1346 N N . GLY A 1 170 ? -21.013 13.018 34.034 1.00 73.25 170 GLY A N 1
ATOM 1347 C CA . GLY A 1 170 ? -21.038 14.161 34.952 1.00 73.25 170 GLY A CA 1
ATOM 1348 C C . GLY A 1 170 ? -22.443 14.744 35.088 1.00 73.25 170 GLY A C 1
ATOM 1349 O O . GLY A 1 170 ? -22.950 14.848 36.194 1.00 73.25 170 GLY A O 1
ATOM 1350 N N . VAL A 1 171 ? -23.115 14.994 33.959 1.00 75.31 171 VAL A N 1
ATOM 1351 C CA . VAL A 1 171 ? -24.496 15.504 33.944 1.00 75.31 171 VAL A CA 1
ATOM 1352 C C . VAL A 1 171 ? -25.481 14.515 34.578 1.00 75.31 171 VAL A C 1
ATOM 1354 O O . VAL A 1 171 ? -26.318 14.933 35.368 1.00 75.31 171 VAL A O 1
ATOM 1357 N N . GLU A 1 172 ? -25.394 13.214 34.281 1.00 71.75 172 GLU A N 1
ATOM 1358 C CA . GLU A 1 172 ? -26.265 12.204 34.912 1.00 71.75 172 GLU A CA 1
ATOM 1359 C C . GLU A 1 172 ? -26.053 12.111 36.427 1.00 71.75 172 GLU A C 1
ATOM 1361 O O . GLU A 1 172 ? -27.029 12.068 37.175 1.00 71.75 172 GLU A O 1
ATOM 1366 N N . ASN A 1 173 ? -24.800 12.118 36.887 1.00 73.38 173 ASN A N 1
ATOM 1367 C CA . ASN A 1 173 ? -24.489 12.096 38.313 1.00 73.38 173 ASN A CA 1
ATOM 1368 C C . ASN A 1 173 ? -24.965 13.378 39.006 1.00 73.38 173 ASN A C 1
ATOM 1370 O O . ASN A 1 173 ? -25.579 13.292 40.065 1.00 73.38 173 ASN A O 1
ATOM 1374 N N . ASP A 1 174 ? -24.743 14.547 38.405 1.00 77.50 174 ASP A N 1
ATOM 1375 C CA . ASP A 1 174 ? -25.199 15.828 38.952 1.00 77.50 174 ASP A CA 1
ATOM 1376 C C . ASP A 1 174 ? -26.729 15.879 39.041 1.00 77.50 174 ASP A C 1
ATOM 1378 O O . ASP A 1 174 ? -27.271 16.306 40.058 1.00 77.50 174 ASP A O 1
ATOM 1382 N N . VAL A 1 175 ? -27.442 15.381 38.024 1.00 77.00 175 VAL A N 1
ATOM 1383 C CA . VAL A 1 175 ? -28.910 15.260 38.049 1.00 77.00 175 VAL A CA 1
ATOM 1384 C C . VAL A 1 175 ? -29.360 14.285 39.141 1.00 77.00 175 VAL A C 1
ATOM 1386 O O . VAL A 1 175 ? -30.283 14.599 39.895 1.00 77.00 175 VAL A O 1
ATOM 1389 N N . TYR A 1 176 ? -28.699 13.134 39.281 1.00 75.12 176 TYR A N 1
ATOM 1390 C CA . TYR A 1 176 ? -29.002 12.147 40.320 1.00 75.12 176 TYR A CA 1
ATOM 1391 C C . TYR A 1 176 ? -28.813 12.726 41.731 1.00 75.12 176 TYR A C 1
ATOM 1393 O O . TYR A 1 176 ? -29.742 12.700 42.541 1.00 75.12 176 TYR A O 1
ATOM 1401 N N . PHE A 1 177 ? -27.650 13.316 42.021 1.00 80.56 177 PHE A N 1
ATOM 1402 C CA . PHE A 1 177 ? -27.352 13.903 43.331 1.00 80.56 177 PHE A CA 1
ATOM 1403 C C . PHE A 1 177 ? -28.225 15.120 43.640 1.00 80.56 177 PHE A C 1
ATOM 1405 O O . PHE A 1 177 ? -28.682 15.268 44.776 1.00 80.56 177 PHE A O 1
ATOM 1412 N N . LYS A 1 178 ? -28.531 15.952 42.638 1.00 82.88 178 LYS A N 1
ATOM 1413 C CA . LYS A 1 178 ? -29.452 17.082 42.796 1.00 82.88 178 LYS A CA 1
ATOM 1414 C C . LYS A 1 178 ? -30.849 16.610 43.197 1.00 82.88 178 LYS A C 1
ATOM 1416 O O . LYS A 1 178 ? -31.397 17.124 44.170 1.00 82.88 178 LYS A O 1
ATOM 1421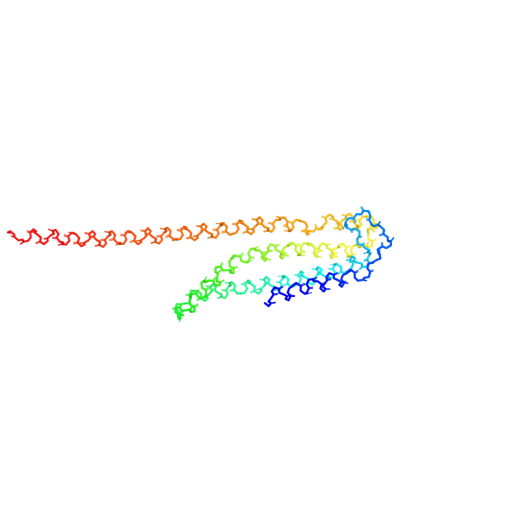 N N . THR A 1 179 ? -31.374 15.585 42.524 1.00 79.31 179 THR A N 1
ATOM 1422 C CA . THR A 1 179 ? -32.710 15.036 42.814 1.00 79.31 179 THR A CA 1
ATOM 1423 C C . THR A 1 179 ? -32.780 14.459 44.233 1.00 79.31 179 THR A C 1
ATOM 1425 O O . THR A 1 179 ? -33.736 14.717 44.961 1.00 79.31 179 THR A O 1
ATOM 1428 N N . TYR A 1 180 ? -31.740 13.746 44.678 1.00 78.38 180 TYR A N 1
ATOM 1429 C CA . TYR A 1 180 ? -31.650 13.260 46.061 1.00 78.38 180 TYR A CA 1
ATOM 1430 C C . TYR A 1 180 ? -31.590 14.395 47.093 1.00 78.38 180 TYR A C 1
ATOM 1432 O O . TYR A 1 180 ? -32.242 14.310 48.135 1.00 78.38 180 TYR A O 1
ATOM 1440 N N . SER A 1 181 ? -30.850 15.470 46.806 1.00 80.75 181 SER A N 1
ATOM 1441 C CA . SER A 1 181 ? -30.761 16.629 47.704 1.00 80.75 181 SER A CA 1
ATOM 1442 C C . SER A 1 181 ? -32.106 17.350 47.865 1.00 80.75 181 SER A C 1
ATOM 1444 O O . SER A 1 181 ? -32.467 17.746 48.973 1.00 80.75 181 SER A O 1
ATOM 1446 N N . GLU A 1 182 ? -32.891 17.449 46.788 1.00 81.44 182 GLU A N 1
ATOM 1447 C CA . GLU A 1 182 ? -34.225 18.057 46.802 1.00 81.44 182 GLU A CA 1
ATOM 1448 C C . GLU A 1 182 ? -35.228 17.197 47.590 1.00 81.44 182 GLU A C 1
ATOM 1450 O O . GLU A 1 182 ? -36.001 17.733 48.385 1.00 81.44 182 GLU A O 1
ATOM 1455 N N . MET A 1 183 ? -35.177 15.863 47.461 1.00 76.31 183 MET A N 1
ATOM 1456 C CA . MET A 1 183 ? -36.006 14.962 48.280 1.00 76.31 183 MET A CA 1
ATOM 1457 C C . MET A 1 183 ? -35.678 15.061 49.779 1.00 76.31 183 MET A C 1
ATOM 1459 O O . MET A 1 183 ? -36.584 15.018 50.617 1.00 76.31 183 MET A O 1
ATOM 1463 N N . TRP A 1 184 ? -34.397 15.217 50.125 1.00 75.75 184 TRP A N 1
ATOM 1464 C CA . TRP A 1 184 ? -33.958 15.326 51.519 1.00 75.75 184 TRP A CA 1
ATOM 1465 C C . TRP A 1 184 ? -34.306 16.686 52.139 1.00 75.75 184 TRP A C 1
ATOM 1467 O O . TRP A 1 184 ? -34.739 16.756 53.286 1.00 75.75 184 TRP A O 1
ATOM 1477 N N . ASN A 1 185 ? -34.202 17.778 51.377 1.00 72.31 185 ASN A N 1
ATOM 1478 C CA . ASN A 1 185 ? -34.612 19.102 51.854 1.00 72.31 185 ASN A CA 1
ATOM 1479 C C . ASN A 1 185 ? -36.136 19.230 52.009 1.00 72.31 185 ASN A C 1
ATOM 1481 O O . ASN A 1 185 ? -36.598 19.868 52.953 1.00 72.31 185 ASN A O 1
ATOM 1485 N N . ASN A 1 186 ? -36.923 18.580 51.146 1.00 64.31 186 ASN A N 1
ATOM 1486 C CA . ASN A 1 186 ? -38.387 18.601 51.238 1.00 64.31 186 ASN A CA 1
ATOM 1487 C C . ASN A 1 186 ? -38.950 17.730 52.375 1.00 64.31 186 ASN A C 1
ATOM 1489 O O . ASN A 1 186 ? -40.080 17.933 52.806 1.00 64.31 186 ASN A O 1
ATOM 1493 N N . THR A 1 187 ? -38.185 16.768 52.896 1.00 57.72 187 THR A N 1
ATOM 1494 C CA . THR A 1 187 ? -38.599 15.983 54.074 1.00 57.72 187 THR A CA 1
ATOM 1495 C C . THR A 1 187 ? -38.358 16.723 55.393 1.00 57.72 187 THR A C 1
ATOM 1497 O O . THR A 1 187 ? -39.052 16.454 56.373 1.00 57.72 187 THR A O 1
ATOM 1500 N N . VAL A 1 188 ? -37.455 17.710 55.426 1.00 55.12 188 VAL A N 1
ATOM 1501 C CA . VAL A 1 188 ? -37.238 18.581 56.598 1.00 55.12 188 VAL A CA 1
ATOM 1502 C C . VAL A 1 188 ? -38.392 19.577 56.789 1.00 55.12 188 VAL A C 1
ATOM 1504 O O . VAL A 1 188 ? -38.730 19.912 57.923 1.00 55.12 188 VAL A O 1
ATOM 1507 N N . THR A 1 189 ? -39.064 19.998 55.715 1.00 53.28 189 THR A N 1
ATOM 1508 C CA . THR A 1 189 ? -40.221 20.911 55.770 1.00 53.28 189 THR A CA 1
ATOM 1509 C C . THR A 1 189 ? -41.536 20.250 56.192 1.00 53.28 189 THR A C 1
ATOM 1511 O O . THR A 1 189 ? -42.452 20.961 56.588 1.00 53.28 189 THR A O 1
ATOM 1514 N N . ILE A 1 190 ? -41.637 18.915 56.185 1.00 54.28 190 ILE A N 1
ATOM 1515 C CA . ILE A 1 190 ? -42.859 18.176 56.580 1.00 54.28 190 ILE A CA 1
ATOM 1516 C C . ILE A 1 190 ? -42.947 17.969 58.110 1.00 54.28 190 ILE A C 1
ATOM 1518 O O . ILE A 1 190 ? -43.945 17.474 58.625 1.00 54.28 190 ILE A O 1
ATOM 1522 N N . LYS A 1 191 ? -41.925 18.373 58.877 1.00 47.12 191 LYS A N 1
ATOM 1523 C CA . LYS A 1 191 ? -41.864 18.171 60.337 1.00 47.12 191 LYS A CA 1
ATOM 1524 C C . LYS A 1 191 ? -42.301 19.372 61.192 1.00 47.12 191 LYS A C 1
ATOM 1526 O O . LYS A 1 191 ? -41.882 19.452 62.346 1.00 47.12 191 LYS A O 1
ATOM 1531 N N . ARG A 1 192 ? -43.124 20.287 60.672 1.00 40.09 192 ARG A N 1
ATOM 1532 C CA . ARG A 1 192 ? -43.660 21.409 61.457 1.00 40.09 192 ARG A CA 1
ATOM 1533 C C . ARG A 1 192 ? -45.175 21.477 61.423 1.00 40.09 192 ARG A C 1
ATOM 1535 O O . ARG A 1 192 ? -45.729 21.343 60.314 1.00 40.09 192 ARG A O 1
#

Radius of gyration: 28.62 Å; chains: 1; bounding box: 75×37×92 Å

pLDDT: mean 80.21, std 9.9, range [40.09, 94.44]